Protein AF-A0A5F8HGG6-F1 (afdb_monomer_lite)

Structure (mmCIF, N/CA/C/O backbone):
data_AF-A0A5F8HGG6-F1
#
_entry.id   AF-A0A5F8HGG6-F1
#
loop_
_atom_site.group_PDB
_atom_site.id
_atom_site.type_symbol
_atom_site.label_atom_id
_atom_site.label_alt_id
_atom_site.label_comp_id
_atom_site.label_asym_id
_atom_site.label_entity_id
_atom_site.label_seq_id
_atom_site.pdbx_PDB_ins_code
_atom_site.Cartn_x
_atom_site.Cartn_y
_atom_site.Cartn_z
_atom_site.occupancy
_atom_site.B_iso_or_equiv
_atom_site.auth_seq_id
_atom_site.auth_comp_id
_atom_site.auth_asym_id
_atom_site.auth_atom_id
_atom_site.pdbx_PDB_model_num
ATOM 1 N N . MET A 1 1 ? -48.098 9.639 2.899 1.00 50.19 1 MET A N 1
ATOM 2 C CA . MET A 1 1 ? -48.295 10.032 4.308 1.00 50.19 1 MET A CA 1
ATOM 3 C C . MET A 1 1 ? -47.842 8.865 5.153 1.00 50.19 1 MET A C 1
ATOM 5 O O . MET A 1 1 ? -48.508 7.850 5.080 1.00 50.19 1 MET A O 1
ATOM 9 N N . ASN A 1 2 ? -46.685 8.985 5.803 1.00 47.72 2 ASN A N 1
ATOM 10 C CA . ASN A 1 2 ? -46.224 8.196 6.953 1.00 47.72 2 ASN A CA 1
ATOM 11 C C . ASN A 1 2 ? -44.910 8.849 7.400 1.00 47.72 2 ASN A C 1
ATOM 13 O O . ASN A 1 2 ? -43.852 8.564 6.853 1.00 47.72 2 ASN A O 1
ATOM 17 N N . THR A 1 3 ? -45.012 9.825 8.296 1.00 52.81 3 THR A N 1
ATOM 18 C CA . THR A 1 3 ? -43.875 10.335 9.066 1.00 52.81 3 THR A CA 1
ATOM 19 C C . THR A 1 3 ? -43.981 9.693 10.437 1.00 52.81 3 THR A C 1
ATOM 21 O O . THR A 1 3 ? -44.932 9.979 11.168 1.00 52.81 3 THR A O 1
ATOM 24 N N . ASP A 1 4 ? -43.056 8.788 10.740 1.00 45.62 4 ASP A N 1
ATOM 25 C CA . ASP A 1 4 ? -42.981 8.104 12.026 1.00 45.62 4 ASP A CA 1
ATOM 26 C C . ASP A 1 4 ? -42.889 9.125 13.179 1.00 45.62 4 ASP A C 1
ATOM 28 O O . ASP A 1 4 ? -42.017 9.999 13.163 1.00 45.62 4 ASP A O 1
ATOM 32 N N . PRO A 1 5 ? -43.765 9.049 14.197 1.00 56.06 5 PRO A N 1
ATOM 33 C CA . PRO A 1 5 ? -43.824 10.033 15.282 1.00 56.06 5 PRO A CA 1
ATOM 34 C C . PRO A 1 5 ? -42.711 9.872 16.334 1.00 56.06 5 PRO A C 1
ATOM 36 O O . PRO A 1 5 ? -42.722 10.568 17.351 1.00 56.06 5 PRO A O 1
ATOM 39 N N . GLU A 1 6 ? -41.755 8.962 16.133 1.00 56.34 6 GLU A N 1
ATOM 40 C CA . GLU A 1 6 ? -40.764 8.609 17.158 1.00 56.34 6 GLU A CA 1
ATOM 41 C C . GLU A 1 6 ? -39.532 9.533 17.180 1.00 56.34 6 GLU A C 1
ATOM 43 O O . GLU A 1 6 ? -38.836 9.612 18.188 1.00 56.34 6 GLU A O 1
ATOM 48 N N . VAL A 1 7 ? -39.305 10.319 16.122 1.00 50.66 7 VAL A N 1
ATOM 49 C CA . VAL A 1 7 ? -38.126 11.205 16.013 1.00 50.66 7 VAL A CA 1
ATOM 50 C C . VAL A 1 7 ? -38.331 12.564 16.714 1.00 50.66 7 VAL A C 1
ATOM 52 O O . VAL A 1 7 ? -37.376 13.279 16.997 1.00 50.66 7 VAL A O 1
ATOM 55 N N . ALA A 1 8 ? -39.564 12.922 17.087 1.00 52.16 8 ALA A N 1
ATOM 56 C CA . ALA A 1 8 ? -39.907 14.279 17.534 1.00 52.16 8 ALA A CA 1
ATOM 57 C C . ALA A 1 8 ? -39.776 14.552 19.053 1.00 52.16 8 ALA A C 1
ATOM 59 O O . ALA A 1 8 ? -40.287 15.563 19.534 1.00 52.16 8 ALA A O 1
ATOM 60 N N . LYS A 1 9 ? -39.139 13.676 19.848 1.00 52.66 9 LYS A N 1
ATOM 61 C CA . LYS A 1 9 ? -39.099 13.830 21.324 1.00 52.66 9 LYS A CA 1
ATOM 62 C C . LYS A 1 9 ? -37.763 14.251 21.932 1.00 52.66 9 LYS A C 1
ATOM 64 O O . LYS A 1 9 ? -37.715 14.454 23.140 1.00 52.66 9 LYS A O 1
ATOM 69 N N . GLN A 1 10 ? -36.696 14.423 21.155 1.00 56.50 10 GLN A N 1
ATOM 70 C CA . GLN A 1 10 ? -35.370 14.678 21.742 1.00 56.50 10 GLN A CA 1
ATOM 71 C C . GLN A 1 10 ? -34.910 16.142 21.699 1.00 56.50 10 GLN A C 1
ATOM 73 O O . GLN A 1 10 ? -33.892 16.484 22.298 1.00 56.50 10 GLN A O 1
ATOM 78 N N . GLU A 1 11 ? -35.680 17.019 21.057 1.00 56.75 11 GLU A N 1
ATOM 79 C CA . GLU A 1 11 ? -35.298 18.421 20.836 1.00 56.75 11 GLU A CA 1
ATOM 80 C C . GLU A 1 11 ? -35.839 19.397 21.901 1.00 56.75 11 GLU A C 1
ATOM 82 O O . GLU A 1 11 ? -35.491 20.572 21.881 1.00 56.75 11 GLU A O 1
ATOM 87 N N . ASN A 1 12 ? -36.625 18.917 22.876 1.00 61.00 12 ASN A N 1
ATOM 88 C CA . ASN A 1 12 ? -37.216 19.724 23.962 1.00 61.00 12 ASN A CA 1
ATOM 89 C C . ASN A 1 12 ? -36.716 19.328 25.370 1.00 61.00 12 ASN A C 1
ATOM 91 O O . ASN A 1 12 ? -37.423 19.494 26.362 1.00 61.00 12 ASN A O 1
ATOM 95 N N . GLU A 1 13 ? -35.515 18.761 25.487 1.00 63.62 13 GLU A N 1
ATOM 96 C CA . GLU A 1 13 ? -34.913 18.471 26.797 1.00 63.62 13 GLU A CA 1
ATOM 97 C C . GLU A 1 13 ? -34.185 19.711 27.339 1.00 63.62 13 GLU A C 1
ATOM 99 O O . GLU A 1 13 ? -33.394 20.329 26.624 1.00 63.62 13 GLU A O 1
ATOM 104 N N . ASP A 1 14 ? -34.412 20.046 28.618 1.00 82.25 14 ASP A N 1
ATOM 105 C CA . ASP A 1 14 ? -33.756 21.179 29.281 1.00 82.25 14 ASP A CA 1
ATOM 106 C C . ASP A 1 14 ? -32.230 21.132 29.056 1.00 82.25 14 ASP A C 1
ATOM 108 O O . ASP A 1 14 ? -31.595 20.110 29.363 1.00 82.25 14 ASP A O 1
ATOM 112 N N . PRO A 1 15 ? -31.596 22.226 28.595 1.00 83.44 15 PRO A N 1
ATOM 113 C CA . PRO A 1 15 ? -30.177 22.230 28.230 1.00 83.44 15 PRO A CA 1
ATOM 114 C C . PRO A 1 15 ? -29.265 21.825 29.399 1.00 83.44 15 PRO A C 1
ATOM 116 O O . PRO A 1 15 ? -28.224 21.202 29.193 1.00 83.44 15 PRO A O 1
ATOM 119 N N . VAL A 1 16 ? -29.695 22.098 30.636 1.00 87.00 16 VAL A N 1
ATOM 120 C CA . VAL A 1 16 ? -28.998 21.702 31.870 1.00 87.00 16 VAL A CA 1
ATOM 121 C C . VAL A 1 16 ? -29.083 20.191 32.123 1.00 87.00 16 VAL A C 1
ATOM 123 O O . VAL A 1 16 ? -28.108 19.571 32.533 1.00 87.00 16 VAL A O 1
ATOM 126 N N . LYS A 1 17 ? -30.222 19.546 31.849 1.00 87.06 17 LYS A N 1
ATOM 127 C CA . LYS A 1 17 ? -30.352 18.085 32.005 1.00 87.06 17 LYS A CA 1
ATOM 128 C C . LYS A 1 17 ? -29.551 17.350 30.936 1.00 87.06 17 LYS A C 1
ATOM 130 O O . LYS A 1 17 ? -28.910 16.337 31.224 1.00 87.06 17 LYS A O 1
ATOM 135 N N . ARG A 1 18 ? -29.537 17.890 29.712 1.00 87.56 18 ARG A N 1
ATOM 136 C CA . ARG A 1 18 ? -28.711 17.376 28.616 1.00 87.56 18 ARG A CA 1
ATOM 137 C C . ARG A 1 18 ? -27.224 17.470 28.957 1.00 87.56 18 ARG A C 1
ATOM 139 O O . ARG A 1 18 ? -26.514 16.483 28.780 1.00 87.56 18 ARG A O 1
ATOM 146 N N . SER A 1 19 ? -26.763 18.603 29.491 1.00 88.75 19 SER A N 1
ATOM 147 C CA . SER A 1 19 ? -25.358 18.771 29.875 1.00 88.75 19 SER A CA 1
ATOM 148 C C . SER A 1 19 ? -24.946 17.827 31.008 1.00 88.75 19 SER A C 1
ATOM 150 O O . SER A 1 19 ? -23.903 17.188 30.896 1.00 88.75 19 SER A O 1
ATOM 152 N N . VAL A 1 20 ? -25.780 17.631 32.037 1.00 93.75 20 VAL A N 1
ATOM 153 C CA . VAL A 1 20 ? -25.500 16.671 33.125 1.00 93.75 20 VAL A CA 1
ATOM 154 C C . VAL A 1 20 ? -25.333 15.249 32.587 1.00 93.75 20 VAL A C 1
ATOM 156 O O . VAL A 1 20 ? -24.338 14.599 32.900 1.00 93.75 20 VAL A O 1
ATOM 159 N N . ARG A 1 21 ? -26.231 14.783 31.709 1.00 91.31 21 ARG A N 1
ATOM 160 C CA . ARG A 1 21 ? -26.117 13.445 31.100 1.00 91.31 21 ARG A CA 1
ATOM 161 C C . ARG A 1 21 ? -24.866 13.294 30.238 1.00 91.31 21 ARG A C 1
ATOM 163 O O . ARG A 1 21 ? -24.243 12.234 30.247 1.00 91.31 21 ARG A O 1
ATOM 170 N N . ILE A 1 22 ? -24.492 14.337 29.495 1.00 93.25 22 ILE A N 1
ATOM 171 C CA . ILE A 1 22 ? -23.253 14.345 28.704 1.00 93.25 22 ILE A CA 1
ATOM 172 C C . ILE A 1 22 ? -22.043 14.213 29.634 1.00 93.25 22 ILE A C 1
ATOM 174 O O . ILE A 1 22 ? -21.198 13.351 29.401 1.00 93.25 22 ILE A O 1
ATOM 178 N N . MET A 1 23 ? -21.999 14.989 30.719 1.00 91.88 23 MET A N 1
ATOM 179 C CA . MET A 1 23 ? -20.912 14.933 31.700 1.00 91.88 23 MET A CA 1
ATOM 180 C C . MET A 1 23 ? -20.844 13.575 32.406 1.00 91.88 23 MET A C 1
ATOM 182 O O . MET A 1 23 ? -19.759 13.036 32.599 1.00 91.88 23 MET A O 1
ATOM 186 N N . GLU A 1 24 ? -21.980 12.981 32.770 1.00 96.00 24 GLU A N 1
ATOM 187 C CA . GLU A 1 24 ? -22.025 11.635 33.351 1.00 96.00 24 GLU A CA 1
ATOM 188 C C . GLU A 1 24 ? -21.551 10.566 32.364 1.00 96.00 24 GLU A C 1
ATOM 190 O O . GLU A 1 24 ? -20.809 9.661 32.747 1.00 96.00 24 GLU A O 1
ATOM 195 N N . LYS A 1 25 ? -21.929 10.677 31.085 1.00 95.88 25 LYS A N 1
ATOM 196 C CA . LYS A 1 25 ? -21.466 9.764 30.035 1.00 95.88 25 LYS A CA 1
ATOM 197 C C . LYS A 1 25 ? -19.957 9.887 29.823 1.00 95.88 25 LYS A C 1
ATOM 199 O O . LYS A 1 25 ? -19.280 8.868 29.760 1.00 95.88 25 LYS A O 1
ATOM 204 N N . GLN A 1 26 ? -19.427 11.108 29.784 1.00 95.69 26 GLN A N 1
ATOM 205 C CA . GLN A 1 26 ? -17.985 11.356 29.693 1.00 95.69 26 GLN A CA 1
ATOM 206 C C . GLN A 1 26 ? -17.237 10.803 30.912 1.00 95.69 26 GLN A C 1
ATOM 208 O O . GLN A 1 26 ? -16.234 10.119 30.742 1.00 95.69 26 GLN A O 1
ATOM 213 N N . LYS A 1 27 ? -17.755 11.004 32.132 1.00 97.19 27 LYS A N 1
ATOM 214 C CA . LYS A 1 27 ? -17.172 10.426 33.356 1.00 97.19 27 LYS A CA 1
ATOM 215 C C . LYS A 1 27 ? -17.123 8.897 33.313 1.00 97.19 27 LYS A C 1
ATOM 217 O O . LYS A 1 27 ? -16.108 8.321 33.685 1.00 97.19 27 LYS A O 1
ATOM 222 N N . LYS A 1 28 ? -18.187 8.241 32.834 1.00 97.31 28 LYS A N 1
ATOM 223 C CA . LYS A 1 28 ? -18.225 6.775 32.684 1.00 97.31 28 LYS A CA 1
ATOM 224 C C . LYS A 1 28 ? -17.225 6.267 31.646 1.00 97.31 28 LYS A C 1
ATOM 226 O O . LYS A 1 28 ? -16.583 5.255 31.888 1.00 97.31 28 LYS A O 1
ATOM 231 N N . LEU A 1 29 ? -17.073 6.972 30.523 1.00 96.12 29 LEU A N 1
ATOM 232 C CA . LEU A 1 29 ? -16.091 6.615 29.494 1.00 96.12 29 LEU A CA 1
ATOM 233 C C . LEU A 1 29 ? -14.656 6.720 30.021 1.00 96.12 29 LEU A C 1
ATOM 235 O O . LEU A 1 29 ? -13.869 5.804 29.815 1.00 96.12 29 LEU A O 1
ATOM 239 N N . VAL A 1 30 ? -14.342 7.789 30.759 1.00 97.06 30 VAL A N 1
ATOM 240 C CA . VAL A 1 30 ? -13.017 7.963 31.374 1.00 97.06 30 VAL A CA 1
ATOM 241 C C . VAL A 1 30 ? -12.740 6.880 32.421 1.00 97.06 30 VAL A C 1
ATOM 243 O O . VAL A 1 30 ? -11.639 6.341 32.447 1.00 97.06 30 VAL A O 1
ATOM 246 N N . ALA A 1 31 ? -13.728 6.524 33.249 1.00 96.81 31 ALA A N 1
ATOM 247 C CA . ALA A 1 31 ? -13.577 5.445 34.228 1.00 96.81 31 ALA A CA 1
ATOM 248 C C . ALA A 1 31 ? -13.310 4.087 33.550 1.00 96.81 31 ALA A C 1
ATOM 250 O O . ALA A 1 31 ? -12.371 3.393 33.923 1.00 96.81 31 ALA A O 1
ATOM 251 N N . MET A 1 32 ? -14.062 3.751 32.497 1.00 96.38 32 MET A N 1
ATOM 252 C CA . MET A 1 32 ? -13.870 2.509 31.739 1.00 96.38 32 MET A CA 1
ATOM 253 C C . MET A 1 32 ? -12.499 2.452 31.039 1.00 96.38 32 MET A C 1
ATOM 255 O O . MET A 1 32 ? -11.868 1.399 30.981 1.00 96.38 32 MET A O 1
ATOM 259 N N . GLU A 1 33 ? -12.006 3.578 30.516 1.00 96.44 33 GLU A N 1
ATOM 260 C CA . GLU A 1 33 ? -10.666 3.649 29.922 1.00 96.44 33 GLU A CA 1
ATOM 261 C C . GLU A 1 33 ? -9.561 3.445 30.972 1.00 96.44 33 GLU A C 1
ATOM 263 O O . GLU A 1 33 ? -8.548 2.803 30.691 1.00 96.44 33 GLU A O 1
ATOM 268 N N . GLN A 1 34 ? -9.750 3.970 32.187 1.00 95.25 34 GLN A N 1
ATOM 269 C CA . GLN A 1 34 ? -8.829 3.749 33.304 1.00 95.25 34 GLN A CA 1
ATOM 270 C C . GLN A 1 34 ? -8.806 2.280 33.733 1.00 95.25 34 GLN A C 1
ATOM 272 O O . GLN A 1 34 ? -7.718 1.729 33.887 1.00 95.25 34 GLN A O 1
ATOM 277 N N . GLU A 1 35 ? -9.970 1.633 33.831 1.00 95.81 35 GLU A N 1
ATOM 278 C CA . GLU A 1 35 ? -10.074 0.200 34.137 1.00 95.81 35 GLU A CA 1
ATOM 279 C C . GLU A 1 35 ? -9.350 -0.653 33.081 1.00 95.81 35 GLU A C 1
ATOM 281 O O . GLU A 1 35 ? -8.519 -1.489 33.431 1.00 95.81 35 GLU A O 1
ATOM 286 N N . MET A 1 36 ? -9.555 -0.382 31.785 1.00 95.06 36 MET A N 1
ATOM 287 C CA . MET A 1 36 ? -8.830 -1.084 30.713 1.00 95.06 36 MET A CA 1
ATOM 288 C C . MET A 1 36 ? -7.308 -0.886 30.784 1.00 95.06 36 MET A C 1
ATOM 290 O O . MET A 1 36 ? -6.547 -1.817 30.508 1.00 95.06 36 MET A O 1
ATOM 294 N N . LYS A 1 37 ? -6.840 0.317 31.142 1.00 94.44 37 LYS A N 1
ATOM 295 C CA . LYS A 1 37 ? -5.403 0.585 31.314 1.00 94.44 37 LYS A CA 1
ATOM 296 C C . LYS A 1 37 ? -4.826 -0.171 32.509 1.00 94.44 37 LYS A C 1
ATOM 298 O O . LYS A 1 37 ? -3.718 -0.694 32.401 1.00 94.44 37 LYS A O 1
ATOM 303 N N . GLU A 1 38 ? -5.564 -0.257 33.612 1.00 94.81 38 GLU A N 1
ATOM 304 C CA . GLU A 1 38 ? -5.1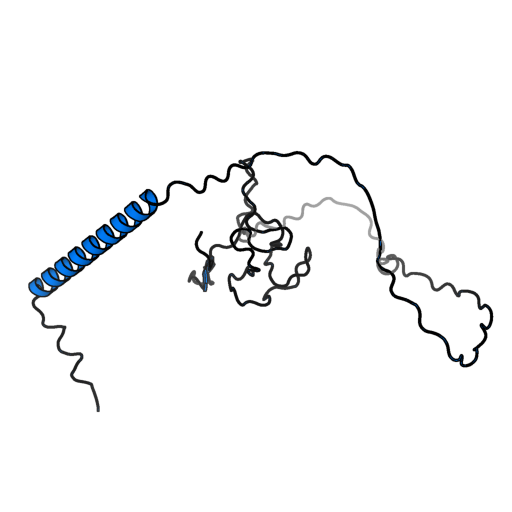57 -1.023 34.793 1.00 94.81 38 GLU A CA 1
ATOM 305 C C . GLU A 1 38 ? -5.098 -2.529 34.488 1.00 94.81 38 GLU A C 1
ATOM 307 O O . GLU A 1 38 ? -4.107 -3.184 34.816 1.00 94.81 38 GLU A O 1
ATOM 312 N N . GLU A 1 39 ? -6.083 -3.073 33.764 1.00 89.81 39 GLU A N 1
ATOM 313 C CA . GLU A 1 39 ? -6.069 -4.473 33.320 1.00 89.81 39 GLU A CA 1
ATOM 314 C C . GLU A 1 39 ? -4.883 -4.784 32.395 1.00 89.81 39 GLU A C 1
ATOM 316 O O . GLU A 1 39 ? -4.210 -5.806 32.571 1.00 89.81 39 GLU A O 1
ATOM 321 N N . HIS A 1 40 ? -4.586 -3.902 31.432 1.00 89.00 40 HIS A N 1
ATOM 322 C CA . HIS A 1 40 ? -3.415 -4.050 30.563 1.00 89.00 40 HIS A CA 1
ATOM 323 C C . HIS A 1 40 ? -2.118 -4.044 31.381 1.00 89.00 40 HIS A C 1
ATOM 325 O O . HIS A 1 40 ? -1.265 -4.914 31.205 1.00 89.00 40 HIS A O 1
ATOM 331 N N . GLN A 1 41 ? -1.993 -3.115 32.331 1.00 88.19 41 GLN A N 1
ATOM 332 C CA . GLN A 1 41 ? -0.818 -3.008 33.191 1.00 88.19 41 GLN A CA 1
ATOM 333 C C . GLN A 1 41 ? -0.639 -4.242 34.092 1.00 88.19 41 GLN A C 1
ATOM 335 O O . GLN A 1 41 ? 0.490 -4.689 34.314 1.00 88.19 41 GLN A O 1
ATOM 340 N N . LEU A 1 42 ? -1.733 -4.836 34.579 1.00 86.00 42 LEU A N 1
ATOM 341 C CA . LEU A 1 42 ? -1.695 -6.080 35.350 1.00 86.00 42 LEU A CA 1
ATOM 342 C C . LEU A 1 42 ? -1.289 -7.281 34.477 1.00 86.00 42 LEU A C 1
ATOM 344 O O . LEU A 1 42 ? -0.556 -8.166 34.928 1.00 86.00 42 LEU A O 1
ATOM 348 N N . ARG A 1 43 ? -1.743 -7.316 33.216 1.00 78.06 43 ARG A N 1
ATOM 349 C CA . ARG A 1 43 ? -1.371 -8.352 32.242 1.00 78.06 43 ARG A CA 1
ATOM 350 C C . ARG A 1 43 ? 0.120 -8.311 31.915 1.00 78.06 43 ARG A C 1
ATOM 352 O O . ARG A 1 43 ? 0.742 -9.373 31.875 1.00 78.06 43 ARG A O 1
ATOM 359 N N . ASP A 1 44 ? 0.684 -7.118 31.748 1.00 76.38 44 ASP A N 1
ATOM 360 C CA . ASP A 1 44 ? 2.117 -6.929 31.501 1.00 76.38 44 ASP A CA 1
ATOM 361 C C . ASP A 1 44 ? 2.963 -7.382 32.701 1.00 76.38 44 ASP A C 1
ATOM 363 O O . ASP A 1 44 ? 3.969 -8.069 32.531 1.00 76.38 44 ASP A O 1
ATOM 367 N N . GLN A 1 45 ? 2.525 -7.092 33.933 1.00 75.12 45 GLN A N 1
ATOM 368 C CA . GLN A 1 45 ? 3.227 -7.531 35.149 1.00 75.12 45 GLN A CA 1
ATOM 369 C C . GLN A 1 45 ? 3.169 -9.047 35.382 1.00 75.12 45 GLN A C 1
ATOM 371 O O . GLN A 1 45 ? 4.073 -9.611 35.997 1.00 75.12 45 GLN A O 1
ATOM 376 N N . LYS A 1 46 ? 2.120 -9.729 34.906 1.00 72.75 46 LYS A N 1
ATOM 377 C CA . LYS A 1 46 ? 1.941 -11.178 35.101 1.00 72.75 46 LYS A CA 1
ATOM 378 C C . LYS A 1 46 ? 2.717 -12.034 34.090 1.00 72.75 46 LYS A C 1
ATOM 380 O O . LYS A 1 46 ? 2.766 -13.251 34.258 1.00 72.75 46 LYS A O 1
ATOM 385 N N . ASN A 1 47 ? 3.336 -11.431 33.073 1.00 61.28 47 ASN A N 1
ATOM 386 C CA . ASN A 1 47 ? 4.164 -12.141 32.099 1.00 61.28 47 ASN A CA 1
ATOM 387 C C . ASN A 1 47 ? 5.580 -11.543 31.989 1.00 61.28 47 ASN A C 1
ATOM 389 O O . ASN A 1 47 ? 5.933 -10.986 30.946 1.00 61.28 47 ASN A O 1
ATOM 393 N N . PRO A 1 48 ? 6.413 -11.655 33.040 1.00 58.47 48 PRO A N 1
ATOM 394 C CA . PRO A 1 48 ? 7.830 -11.391 32.898 1.00 58.47 48 PRO A CA 1
ATOM 395 C C . PRO A 1 48 ? 8.461 -12.565 32.131 1.00 58.47 48 PRO A C 1
ATOM 397 O O . PRO A 1 48 ? 8.611 -13.662 32.655 1.00 58.47 48 PRO A O 1
ATOM 400 N N . GLU A 1 49 ? 8.831 -12.294 30.880 1.00 55.16 49 GLU A N 1
ATOM 401 C CA . GLU A 1 49 ? 9.881 -12.988 30.126 1.00 55.16 49 GLU A CA 1
ATOM 402 C C . GLU A 1 49 ? 9.588 -14.407 29.587 1.00 55.16 49 GLU A C 1
ATOM 404 O O . GLU A 1 49 ? 9.680 -15.422 30.271 1.00 55.16 49 GLU A O 1
ATOM 409 N N . HIS A 1 50 ? 9.455 -14.498 28.258 1.00 48.72 50 HIS A N 1
ATOM 410 C CA . HIS A 1 50 ? 10.155 -15.550 27.515 1.00 48.72 50 HIS A CA 1
ATOM 411 C C . HIS A 1 50 ? 11.452 -14.945 26.963 1.00 48.72 50 HIS A C 1
ATOM 413 O O . HIS A 1 50 ? 11.564 -14.611 25.780 1.00 48.72 50 HIS A O 1
ATOM 419 N N . GLU A 1 51 ? 12.423 -14.743 27.855 1.00 50.47 51 GLU A N 1
ATOM 420 C CA . GLU A 1 51 ? 13.808 -14.463 27.490 1.00 50.47 51 GLU A CA 1
ATOM 421 C C . GLU A 1 51 ? 14.367 -15.728 26.812 1.00 50.47 51 GLU A C 1
ATOM 423 O O . GLU A 1 51 ? 14.767 -16.699 27.457 1.00 50.47 51 GLU A O 1
ATOM 428 N N . VAL A 1 52 ? 14.331 -15.768 25.477 1.00 51.53 52 VAL A N 1
ATOM 429 C CA . VAL A 1 52 ? 14.964 -16.842 24.704 1.00 51.53 52 VAL A CA 1
ATOM 430 C C . VAL A 1 52 ? 16.475 -16.698 24.856 1.00 51.53 52 VAL A C 1
ATOM 432 O O . VAL A 1 52 ? 17.119 -15.954 24.115 1.00 51.53 52 VAL A O 1
ATOM 435 N N . LYS A 1 53 ? 17.055 -17.438 25.802 1.00 46.44 53 LYS A N 1
ATOM 436 C CA . LYS A 1 53 ? 18.496 -17.695 25.858 1.00 46.44 53 LYS A CA 1
ATOM 437 C C . LYS A 1 53 ? 18.914 -18.433 24.589 1.00 46.44 53 LYS A C 1
ATOM 439 O O . LYS A 1 53 ? 18.724 -19.640 24.461 1.00 46.44 53 LYS A O 1
ATOM 444 N N . VAL A 1 54 ? 19.478 -17.705 23.630 1.00 49.00 54 VAL A N 1
ATOM 445 C CA . VAL A 1 54 ? 20.163 -18.300 22.479 1.00 49.00 54 VAL A CA 1
ATOM 446 C C . VAL A 1 54 ? 21.585 -18.635 22.921 1.00 49.00 54 VAL A C 1
ATOM 448 O O . VAL A 1 54 ? 22.503 -17.833 22.767 1.00 49.00 54 VAL A O 1
ATOM 451 N N . GLU A 1 55 ? 21.771 -19.816 23.506 1.00 44.50 55 GLU A N 1
ATOM 452 C CA . GLU A 1 55 ? 23.110 -20.368 23.699 1.00 44.50 55 GLU A CA 1
ATOM 453 C C . GLU A 1 55 ? 23.648 -20.877 22.355 1.00 44.50 55 GLU A C 1
ATOM 455 O O . GLU A 1 55 ? 23.045 -21.712 21.676 1.00 44.50 55 GLU A O 1
ATOM 460 N N . GLY A 1 56 ? 24.786 -20.319 21.944 1.00 46.34 56 GLY A N 1
ATOM 461 C CA . GLY A 1 56 ? 25.499 -20.702 20.735 1.00 46.34 56 GLY A CA 1
ATOM 462 C C . GLY A 1 56 ? 26.112 -22.098 20.850 1.00 46.34 56 GLY A C 1
ATOM 463 O O . GLY A 1 56 ? 26.854 -22.390 21.782 1.00 46.34 56 GLY A O 1
ATOM 464 N N . GLY A 1 57 ? 25.857 -22.940 19.847 1.00 35.50 57 GLY A N 1
ATOM 465 C CA . GLY A 1 57 ? 26.492 -24.246 19.680 1.00 35.50 57 GLY A CA 1
ATOM 466 C C . GLY A 1 57 ? 26.939 -24.452 18.233 1.00 35.50 57 GLY A C 1
ATOM 467 O O . GLY A 1 57 ? 26.123 -24.483 17.316 1.00 35.50 57 GLY A O 1
ATOM 468 N N . ALA A 1 58 ? 28.251 -24.566 18.027 1.00 40.44 58 ALA A N 1
ATOM 469 C CA . ALA A 1 58 ? 28.901 -24.781 16.734 1.00 40.44 58 ALA A CA 1
ATOM 470 C C . ALA A 1 58 ? 28.559 -26.151 16.099 1.00 40.44 58 ALA A C 1
ATOM 472 O O . ALA A 1 58 ? 28.407 -27.137 16.824 1.00 40.44 58 ALA A O 1
ATOM 473 N N . PRO A 1 59 ? 28.533 -26.289 14.755 1.00 46.41 59 PRO A N 1
ATOM 474 C CA . PRO A 1 59 ? 28.324 -27.584 14.122 1.00 46.41 59 PRO A CA 1
ATOM 475 C C . PRO A 1 59 ? 29.652 -28.344 13.995 1.00 46.41 59 PRO A C 1
ATOM 477 O O . PRO A 1 59 ? 30.506 -28.018 13.167 1.00 46.41 59 PRO A O 1
ATOM 480 N N . THR A 1 60 ? 29.823 -29.406 14.785 1.00 45.88 60 THR A N 1
ATOM 481 C CA . THR A 1 60 ? 30.896 -30.382 14.561 1.00 45.88 60 THR A CA 1
ATOM 482 C C . THR A 1 60 ? 30.433 -31.472 13.595 1.00 45.88 60 THR A C 1
ATOM 484 O O . THR A 1 60 ? 29.386 -32.098 13.741 1.00 45.88 60 THR A O 1
ATOM 487 N N . ARG A 1 61 ? 31.243 -31.691 12.557 1.00 48.53 61 ARG A N 1
ATOM 488 C CA . ARG A 1 61 ? 31.151 -32.831 11.641 1.00 48.53 61 ARG A CA 1
ATOM 489 C C . ARG A 1 61 ? 31.568 -34.114 12.365 1.00 48.53 61 ARG A C 1
ATOM 491 O O . ARG A 1 61 ? 32.622 -34.113 12.994 1.00 48.53 61 ARG A O 1
ATOM 498 N N . ARG A 1 62 ? 30.855 -35.223 12.128 1.00 44.69 62 ARG A N 1
ATOM 499 C CA . ARG A 1 62 ? 31.404 -36.570 11.832 1.00 44.69 62 ARG A CA 1
ATOM 500 C C . ARG A 1 62 ? 30.257 -37.538 11.533 1.00 44.69 62 ARG A C 1
ATOM 502 O O . ARG A 1 62 ? 29.375 -37.744 12.355 1.00 44.69 62 ARG A O 1
ATOM 509 N N . GLY A 1 63 ? 30.277 -38.114 10.334 1.00 39.97 63 GLY A N 1
ATOM 510 C CA . GLY A 1 63 ? 29.316 -39.127 9.908 1.00 39.97 63 GLY A CA 1
ATOM 511 C C . GLY A 1 63 ? 29.648 -40.530 10.412 1.00 39.97 63 GLY A C 1
ATOM 512 O O . GLY A 1 63 ? 30.776 -40.792 10.818 1.00 39.97 63 GLY A O 1
ATOM 513 N N . ARG A 1 64 ? 28.665 -41.428 10.292 1.00 46.88 64 ARG A N 1
ATOM 514 C CA . ARG A 1 64 ? 28.784 -42.887 10.114 1.00 46.88 64 ARG A CA 1
ATOM 515 C C . ARG A 1 64 ? 27.536 -43.351 9.357 1.00 46.88 64 ARG A C 1
ATOM 517 O O . ARG A 1 64 ? 26.436 -42.887 9.636 1.00 46.88 64 ARG A O 1
ATOM 524 N N . GLY A 1 65 ? 27.734 -44.177 8.335 1.00 33.97 65 GLY A N 1
ATOM 525 C CA . GLY A 1 65 ? 26.700 -44.555 7.376 1.00 33.97 65 GLY A CA 1
ATOM 526 C C . GLY A 1 65 ? 25.960 -45.863 7.670 1.00 33.97 65 GLY A C 1
ATOM 527 O O . GLY A 1 65 ? 26.461 -46.704 8.404 1.00 33.97 65 GLY A O 1
ATOM 528 N N . ARG A 1 66 ? 24.846 -46.005 6.923 1.00 44.47 66 ARG A N 1
ATOM 529 C CA . ARG A 1 66 ? 24.179 -47.216 6.374 1.00 44.47 66 ARG A CA 1
ATOM 530 C C . ARG A 1 66 ? 23.554 -48.240 7.358 1.00 44.47 66 ARG A C 1
ATOM 532 O O . ARG A 1 66 ? 23.993 -48.312 8.495 1.00 44.47 66 ARG A O 1
ATOM 539 N N . PRO A 1 67 ? 22.557 -49.063 6.925 1.00 50.91 67 PRO A N 1
ATOM 540 C CA . PRO A 1 67 ? 22.246 -49.444 5.539 1.00 50.91 67 PRO A CA 1
ATOM 541 C C . PRO A 1 67 ? 20.794 -49.267 5.051 1.00 50.91 67 PRO A C 1
ATOM 543 O O . PRO A 1 67 ? 19.833 -49.153 5.802 1.00 50.91 67 PRO A O 1
ATOM 546 N N . ALA A 1 68 ? 20.690 -49.290 3.720 1.00 43.12 68 ALA A N 1
ATOM 547 C CA . A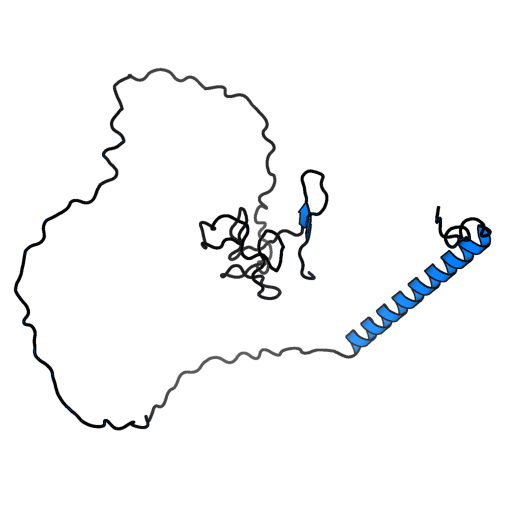LA A 1 68 ? 19.472 -49.338 2.927 1.00 43.12 68 ALA A CA 1
ATOM 548 C C . ALA A 1 68 ? 18.716 -50.665 3.113 1.00 43.12 68 ALA A C 1
ATOM 550 O O . ALA A 1 68 ? 19.333 -51.731 3.114 1.00 43.12 68 ALA A O 1
ATOM 551 N N . LYS A 1 69 ? 17.381 -50.602 3.179 1.00 51.88 69 LYS A N 1
ATOM 552 C CA . LYS A 1 69 ? 16.517 -51.767 2.962 1.00 51.88 69 LYS A CA 1
ATOM 553 C C . LYS A 1 69 ? 16.168 -51.864 1.480 1.00 51.88 69 LYS A C 1
ATOM 555 O O . LYS A 1 69 ? 15.693 -50.911 0.870 1.00 51.88 69 LYS A O 1
ATOM 560 N N . ALA A 1 70 ? 16.484 -53.028 0.929 1.00 42.81 70 ALA A N 1
ATOM 561 C CA . ALA A 1 70 ? 16.270 -53.425 -0.446 1.00 42.81 70 ALA A CA 1
ATOM 562 C C . ALA A 1 70 ? 14.776 -53.603 -0.750 1.00 42.81 70 ALA A C 1
ATOM 564 O O . ALA A 1 70 ? 14.071 -54.283 -0.007 1.00 42.81 70 ALA A O 1
ATOM 565 N N . ILE A 1 71 ? 14.326 -53.051 -1.876 1.00 50.50 71 ILE A N 1
ATOM 566 C CA . ILE A 1 71 ? 13.105 -53.485 -2.555 1.00 50.50 71 ILE A CA 1
ATOM 567 C C . ILE A 1 71 ? 13.552 -54.315 -3.759 1.00 50.50 71 ILE A C 1
ATOM 569 O O . ILE A 1 71 ? 14.385 -53.897 -4.562 1.00 50.50 71 ILE A O 1
ATOM 573 N N . THR A 1 72 ? 13.053 -55.542 -3.810 1.00 54.28 72 THR A N 1
ATOM 574 C CA . THR A 1 72 ? 13.414 -56.595 -4.761 1.00 54.28 72 THR A CA 1
ATOM 575 C C . THR A 1 72 ? 12.866 -56.339 -6.173 1.00 54.28 72 THR A C 1
ATOM 577 O O . THR A 1 72 ? 11.731 -55.879 -6.298 1.00 54.28 72 THR A O 1
ATOM 580 N N . PRO A 1 73 ? 13.595 -56.720 -7.240 1.00 48.69 73 PRO A N 1
ATOM 581 C CA . PRO A 1 73 ? 13.130 -56.621 -8.623 1.00 48.69 73 PRO A CA 1
ATOM 582 C C . PRO A 1 73 ? 12.349 -57.875 -9.066 1.00 48.69 73 PRO A C 1
ATOM 584 O O . PRO A 1 73 ? 12.886 -58.985 -9.115 1.00 48.69 73 PRO A O 1
ATOM 587 N N . GLY A 1 74 ? 11.075 -57.687 -9.424 1.00 42.62 74 GLY A N 1
ATOM 588 C CA . GLY A 1 74 ? 10.211 -58.681 -10.074 1.00 42.62 74 GLY A CA 1
ATOM 589 C C . GLY A 1 74 ? 10.306 -58.631 -11.605 1.00 42.62 74 GLY A C 1
ATOM 590 O O . GLY A 1 74 ? 10.552 -57.588 -12.198 1.00 42.62 74 GLY A O 1
ATOM 591 N N . LYS A 1 75 ? 10.173 -59.793 -12.244 1.00 43.97 75 LYS A N 1
ATOM 592 C CA . LYS A 1 75 ? 10.707 -60.154 -13.565 1.00 43.97 75 LYS A CA 1
ATOM 593 C C . LYS A 1 75 ? 9.738 -59.905 -14.745 1.00 43.97 75 LYS A C 1
ATOM 595 O O . LYS A 1 75 ? 8.596 -60.323 -14.693 1.00 43.97 75 LYS A O 1
ATOM 600 N N . ARG A 1 76 ? 10.309 -59.379 -15.840 1.00 41.84 76 ARG A N 1
ATOM 601 C CA . ARG A 1 76 ? 10.270 -59.808 -17.269 1.00 41.84 76 ARG A CA 1
ATOM 602 C C . ARG A 1 76 ? 8.948 -60.173 -17.985 1.00 41.84 76 ARG A C 1
ATOM 604 O O . ARG A 1 76 ? 8.370 -61.222 -17.737 1.00 41.84 76 ARG A O 1
ATOM 611 N N . GLY A 1 77 ? 8.729 -59.456 -19.099 1.00 36.28 77 GLY A N 1
ATOM 612 C CA . GLY A 1 77 ? 8.158 -59.911 -20.388 1.00 36.28 77 GLY A CA 1
ATOM 613 C C . GLY A 1 77 ? 7.545 -58.722 -21.151 1.00 36.28 77 GLY A C 1
ATOM 614 O O . GLY A 1 77 ? 6.860 -57.936 -20.522 1.00 36.28 77 GLY A O 1
ATOM 615 N N . ARG A 1 78 ? 7.715 -58.436 -22.451 1.00 45.41 78 ARG A N 1
ATOM 616 C CA . ARG A 1 78 ? 8.479 -58.940 -23.615 1.00 45.41 78 ARG A CA 1
ATOM 617 C C . ARG A 1 78 ? 8.509 -57.760 -24.639 1.00 45.41 78 ARG A C 1
ATOM 619 O O . ARG A 1 78 ? 7.572 -56.966 -24.625 1.00 45.41 78 ARG A O 1
ATOM 626 N N . PRO A 1 79 ? 9.539 -57.593 -25.496 1.00 53.56 79 PRO A N 1
ATOM 627 C CA . PRO A 1 79 ? 9.750 -56.360 -26.274 1.00 53.56 79 PRO A CA 1
ATOM 628 C C . PRO A 1 79 ? 8.998 -56.320 -27.617 1.00 53.56 79 PRO A C 1
ATOM 630 O O . PRO A 1 79 ? 8.896 -57.338 -28.304 1.00 53.56 79 PRO A O 1
ATOM 633 N N . ALA A 1 80 ? 8.568 -55.126 -28.040 1.00 45.00 80 ALA A N 1
ATOM 634 C CA . ALA A 1 80 ? 8.098 -54.855 -29.398 1.00 45.00 80 ALA A CA 1
ATOM 635 C C . ALA A 1 80 ? 9.102 -53.964 -30.153 1.00 45.00 80 ALA A C 1
ATOM 637 O O . ALA A 1 80 ? 9.297 -52.799 -29.834 1.00 45.00 80 ALA A O 1
ATOM 638 N N . LYS A 1 81 ? 9.758 -54.619 -31.115 1.00 52.41 81 LYS A N 1
ATOM 639 C CA . LYS A 1 81 ? 10.353 -54.179 -32.389 1.00 52.41 81 LYS A CA 1
ATOM 640 C C . LYS A 1 81 ? 10.908 -52.751 -32.529 1.00 52.41 81 LYS A C 1
ATOM 642 O O . LYS A 1 81 ? 10.209 -51.748 -32.493 1.00 52.41 81 LYS A O 1
ATOM 647 N N . ALA A 1 82 ? 12.198 -52.757 -32.853 1.00 40.38 82 ALA A N 1
ATOM 648 C CA . ALA A 1 82 ? 13.033 -51.661 -33.303 1.00 40.38 82 ALA A CA 1
ATOM 649 C C . ALA A 1 82 ? 12.491 -50.927 -34.541 1.00 40.38 82 ALA A C 1
ATOM 651 O O . ALA A 1 82 ? 12.097 -51.555 -35.523 1.00 40.38 82 ALA A O 1
ATOM 652 N N . ILE A 1 83 ? 12.615 -49.599 -34.521 1.00 47.22 83 ILE A N 1
ATOM 653 C CA . ILE A 1 83 ? 12.748 -48.773 -35.721 1.00 47.22 83 ILE A CA 1
ATOM 654 C C . ILE A 1 83 ? 14.189 -48.255 -35.722 1.00 47.22 83 ILE A C 1
ATOM 656 O O . ILE A 1 83 ? 14.682 -47.707 -34.738 1.00 47.22 83 ILE A O 1
ATOM 660 N N . THR A 1 84 ? 14.891 -48.538 -36.810 1.00 55.50 84 THR A N 1
ATOM 661 C CA . THR A 1 84 ? 16.319 -48.288 -37.021 1.00 55.50 84 THR A CA 1
ATOM 662 C C . THR A 1 84 ? 16.658 -46.798 -37.169 1.00 55.50 84 THR A C 1
ATOM 664 O O . THR A 1 84 ? 15.876 -46.063 -37.772 1.00 55.50 84 THR A O 1
ATOM 667 N N . PRO A 1 85 ? 17.859 -46.356 -36.743 1.00 47.12 85 PRO A N 1
ATOM 668 C CA . PRO A 1 85 ? 18.333 -44.989 -36.935 1.00 47.12 85 PRO A CA 1
ATOM 669 C C . PRO A 1 85 ? 18.911 -44.787 -38.348 1.00 47.12 85 PRO A C 1
ATOM 671 O O . PRO A 1 85 ? 19.953 -45.338 -38.713 1.00 47.12 85 PRO A O 1
ATOM 674 N N . GLY A 1 86 ? 18.233 -43.964 -39.149 1.00 42.53 86 GLY A N 1
ATOM 675 C CA . GLY A 1 86 ? 18.653 -43.552 -40.489 1.00 42.53 86 GLY A CA 1
ATOM 676 C C . GLY A 1 86 ? 19.449 -42.242 -40.488 1.00 42.53 86 GLY A C 1
ATOM 677 O O . GLY A 1 86 ? 18.885 -41.161 -40.447 1.00 42.53 86 GLY A O 1
ATOM 678 N N . LYS A 1 87 ? 20.776 -42.381 -40.522 1.00 43.81 87 LYS A N 1
ATOM 679 C CA . LYS A 1 87 ? 21.812 -41.538 -41.159 1.00 43.81 87 LYS A CA 1
ATOM 680 C C . LYS A 1 87 ? 21.495 -40.059 -41.512 1.00 43.81 87 LYS A C 1
ATOM 682 O O . LYS A 1 87 ? 20.830 -39.766 -42.492 1.00 43.81 87 LYS A O 1
ATOM 687 N N . ARG A 1 88 ? 22.227 -39.172 -40.819 1.00 44.56 88 ARG A N 1
ATOM 688 C CA . ARG A 1 88 ? 23.063 -38.049 -41.317 1.00 44.56 88 ARG A CA 1
ATOM 689 C C . ARG A 1 88 ? 22.539 -37.225 -42.512 1.00 44.56 88 ARG A C 1
ATOM 691 O O . ARG A 1 88 ? 22.773 -37.587 -43.660 1.00 44.56 88 ARG A O 1
ATOM 698 N N . GLY A 1 89 ? 22.049 -36.019 -42.214 1.00 39.25 89 GLY A N 1
ATOM 699 C CA . GLY A 1 89 ? 21.998 -34.869 -43.125 1.00 39.25 89 GLY A CA 1
ATOM 700 C C . GLY A 1 89 ? 22.637 -33.638 -42.465 1.00 39.25 89 GLY A C 1
ATOM 701 O O . GLY A 1 89 ? 22.405 -33.377 -41.290 1.00 39.25 89 GLY A O 1
ATOM 702 N N . ARG A 1 90 ? 23.512 -32.945 -43.199 1.00 44.91 90 ARG A N 1
ATOM 703 C CA . ARG A 1 90 ? 24.336 -31.791 -42.782 1.00 44.91 90 ARG A CA 1
ATOM 704 C C . ARG A 1 90 ? 23.496 -30.544 -42.427 1.00 44.91 90 ARG A C 1
ATOM 706 O O . ARG A 1 90 ? 22.432 -30.362 -43.009 1.00 44.91 90 ARG A O 1
ATOM 713 N N . PRO A 1 91 ? 24.009 -29.640 -41.567 1.00 49.16 91 PRO A N 1
ATOM 714 C CA . PRO A 1 91 ? 23.312 -28.419 -41.173 1.00 49.16 91 PRO A CA 1
ATOM 715 C C . PRO A 1 91 ? 23.348 -27.355 -42.280 1.00 49.16 91 PRO A C 1
ATOM 717 O O . PRO A 1 91 ? 24.419 -27.000 -42.779 1.00 49.16 91 PRO A O 1
ATOM 720 N N . ALA A 1 92 ? 22.182 -26.806 -42.623 1.00 46.03 92 ALA A N 1
ATOM 721 C CA . ALA A 1 92 ? 22.087 -25.554 -43.362 1.00 46.03 92 ALA A CA 1
ATOM 722 C C . ALA A 1 92 ? 22.203 -24.391 -42.369 1.00 46.03 92 ALA A C 1
ATOM 724 O O . ALA A 1 92 ? 21.428 -24.272 -41.421 1.00 46.03 92 ALA A O 1
ATOM 725 N N . LYS A 1 93 ? 23.218 -23.553 -42.578 1.00 53.50 93 LYS A N 1
ATOM 726 C CA . LYS A 1 93 ? 23.425 -22.298 -41.861 1.00 53.50 93 LYS A CA 1
ATOM 727 C C . LYS A 1 93 ? 22.263 -21.352 -42.187 1.00 53.50 93 LYS A C 1
ATOM 729 O O . LYS A 1 93 ? 22.194 -20.863 -43.309 1.00 53.50 93 LYS A O 1
ATOM 734 N N . ALA A 1 94 ? 21.398 -21.066 -41.220 1.00 47.66 94 ALA A N 1
ATOM 735 C CA . ALA A 1 94 ? 20.544 -19.884 -41.252 1.00 47.66 94 ALA A CA 1
ATOM 736 C C . ALA A 1 94 ? 21.128 -18.865 -40.268 1.00 47.66 94 ALA A C 1
ATOM 738 O O . ALA A 1 94 ? 21.305 -19.130 -39.081 1.00 47.66 94 ALA A O 1
ATOM 739 N N . ARG A 1 95 ? 21.553 -17.746 -40.844 1.00 51.97 95 ARG A N 1
ATOM 740 C CA . ARG A 1 95 ? 22.303 -16.642 -40.248 1.00 51.97 95 ARG A CA 1
ATOM 741 C C . ARG A 1 95 ? 21.422 -15.908 -39.230 1.00 51.97 95 ARG A C 1
ATOM 743 O O . ARG A 1 95 ? 20.282 -15.579 -39.535 1.00 51.97 95 ARG A O 1
ATOM 750 N N . ALA A 1 96 ? 21.960 -15.671 -38.035 1.00 49.38 96 ALA A N 1
ATOM 751 C CA . ALA A 1 96 ? 21.336 -14.825 -37.022 1.00 49.38 96 ALA A CA 1
ATOM 752 C C . ALA A 1 96 ? 21.143 -13.392 -37.565 1.00 49.38 96 ALA A C 1
ATOM 754 O O . ALA A 1 96 ? 22.055 -12.890 -38.231 1.00 49.38 96 ALA A O 1
ATOM 755 N N . PRO A 1 97 ? 20.012 -12.720 -37.290 1.00 49.25 97 PRO A N 1
ATOM 756 C CA . PRO A 1 97 ? 19.868 -11.304 -37.595 1.00 49.25 97 PRO A CA 1
ATOM 757 C C . PRO A 1 97 ? 20.699 -10.489 -36.596 1.00 49.25 97 PRO A C 1
ATOM 759 O O . PRO A 1 97 ? 20.451 -10.494 -35.392 1.00 49.25 97 PRO A O 1
ATOM 762 N N . THR A 1 98 ? 21.726 -9.812 -37.100 1.00 52.50 98 THR A N 1
ATOM 763 C CA . THR A 1 98 ? 22.523 -8.833 -36.355 1.00 52.50 98 THR A CA 1
ATOM 764 C C . THR A 1 98 ? 21.809 -7.478 -36.344 1.00 52.50 98 THR A C 1
ATOM 766 O O . THR A 1 98 ? 21.308 -7.042 -37.379 1.00 52.50 98 THR A O 1
ATOM 769 N N . MET A 1 99 ? 21.790 -6.811 -35.181 1.00 53.50 99 MET A N 1
ATOM 770 C CA . MET A 1 99 ? 21.322 -5.432 -34.931 1.00 53.50 99 MET A CA 1
ATOM 771 C C . MET A 1 99 ? 22.119 -4.379 -35.729 1.00 53.50 99 MET A C 1
ATOM 773 O O . MET A 1 99 ? 22.872 -3.589 -35.160 1.00 53.50 99 MET A O 1
ATOM 777 N N . THR A 1 100 ? 22.061 -4.400 -37.061 1.00 54.03 100 THR A N 1
ATOM 778 C CA . THR A 1 100 ? 22.870 -3.471 -37.878 1.00 54.03 100 THR A CA 1
ATOM 779 C C . THR A 1 100 ? 22.247 -3.083 -39.225 1.00 54.03 100 THR A C 1
ATOM 781 O O . THR A 1 100 ? 22.853 -2.317 -39.959 1.00 54.03 100 THR A O 1
ATOM 784 N N . GLU A 1 101 ? 21.021 -3.509 -39.551 1.00 52.88 101 GLU A N 1
ATOM 785 C CA . GLU A 1 101 ? 20.384 -3.191 -40.851 1.00 52.88 101 GLU A CA 1
ATOM 786 C C . GLU A 1 101 ? 19.040 -2.442 -40.746 1.00 52.88 101 GLU A C 1
ATOM 788 O O . GLU A 1 101 ? 18.187 -2.568 -41.616 1.00 52.88 101 GLU A O 1
ATOM 793 N N . VAL A 1 102 ? 18.849 -1.611 -39.710 1.00 51.16 102 VAL A N 1
ATOM 794 C CA . VAL A 1 102 ? 17.727 -0.635 -39.667 1.00 51.16 102 VAL A CA 1
ATOM 795 C C . VAL A 1 102 ? 18.183 0.797 -39.329 1.00 51.16 102 VAL A C 1
ATOM 797 O O . VAL A 1 102 ? 17.364 1.680 -39.128 1.00 51.16 102 VAL A O 1
ATOM 800 N N . TYR A 1 103 ? 19.490 1.082 -39.312 1.00 48.06 103 TYR A N 1
ATOM 801 C CA . TYR A 1 103 ? 20.005 2.442 -39.075 1.00 48.06 103 TYR A CA 1
ATOM 802 C C . TYR A 1 103 ? 21.043 2.851 -40.127 1.00 48.06 103 TYR A C 1
ATOM 804 O O . TYR A 1 103 ? 22.172 3.220 -39.825 1.00 48.06 103 TYR A O 1
ATOM 812 N N . PHE A 1 104 ? 20.642 2.798 -41.397 1.00 43.81 104 PHE A N 1
ATOM 813 C CA . PHE A 1 104 ? 21.331 3.497 -42.483 1.00 43.81 104 PHE A CA 1
ATOM 814 C C . PHE A 1 104 ? 20.358 4.450 -43.175 1.00 43.81 104 PHE A C 1
ATOM 816 O O . PHE A 1 104 ? 19.751 4.133 -44.190 1.00 43.81 104 PHE A O 1
ATOM 823 N N . GLN A 1 105 ? 20.235 5.641 -42.595 1.00 42.50 105 GLN A N 1
ATOM 824 C CA . GLN A 1 105 ? 19.860 6.874 -43.286 1.00 42.50 105 GLN A CA 1
ATOM 825 C C . GLN A 1 105 ? 20.554 8.033 -42.563 1.00 42.50 105 GLN A C 1
ATOM 827 O O . GLN A 1 105 ? 19.959 8.803 -41.818 1.00 42.50 105 GLN A O 1
ATOM 832 N N . ARG A 1 106 ? 21.875 8.111 -42.747 1.00 43.75 106 ARG A N 1
ATOM 833 C CA . ARG A 1 106 ? 22.659 9.311 -42.451 1.00 43.75 106 ARG A CA 1
ATOM 834 C C . ARG A 1 106 ? 23.247 9.792 -43.770 1.00 43.75 106 ARG A C 1
ATOM 836 O O . ARG A 1 106 ? 24.342 9.394 -44.143 1.00 43.75 106 ARG A O 1
ATOM 843 N N . ALA A 1 107 ? 22.465 10.589 -44.491 1.00 43.38 107 ALA A N 1
ATOM 844 C CA . ALA A 1 107 ? 22.950 11.379 -45.608 1.00 43.38 107 ALA A CA 1
ATOM 845 C C . ALA A 1 107 ? 23.397 12.749 -45.068 1.00 43.38 107 ALA A C 1
ATOM 847 O O . ALA A 1 107 ? 22.582 13.530 -44.586 1.00 43.38 107 ALA A O 1
ATOM 848 N N . GLU A 1 108 ? 24.711 12.971 -45.081 1.00 45.50 108 GLU A N 1
ATOM 849 C CA . GLU A 1 108 ? 25.353 14.188 -45.597 1.00 45.50 108 GLU A CA 1
ATOM 850 C C . GLU A 1 108 ? 24.682 15.546 -45.261 1.00 45.50 108 GLU A C 1
ATOM 852 O O . GLU A 1 108 ? 24.011 16.144 -46.101 1.00 45.50 108 GLU A O 1
ATOM 857 N N . ARG A 1 109 ? 24.946 16.110 -44.072 1.00 42.25 109 ARG A N 1
ATOM 858 C CA . ARG A 1 109 ? 25.066 17.573 -43.892 1.00 42.25 109 ARG A CA 1
ATOM 859 C C . ARG A 1 109 ? 26.218 17.877 -42.933 1.00 42.25 109 ARG A C 1
ATOM 861 O O . ARG A 1 109 ? 26.246 17.389 -41.805 1.00 42.25 109 ARG A O 1
ATOM 868 N N . SER A 1 110 ? 27.182 18.629 -43.453 1.00 44.38 110 SER A N 1
ATOM 869 C CA . SER A 1 110 ? 28.445 19.028 -42.829 1.00 44.38 110 SER A CA 1
ATOM 870 C C . SER A 1 110 ? 28.277 19.922 -41.585 1.00 44.38 110 SER A C 1
ATOM 872 O O . SER A 1 110 ? 27.202 20.489 -41.387 1.00 44.38 110 SER A O 1
ATOM 874 N N . PRO A 1 111 ? 29.332 20.055 -40.752 1.00 55.78 111 PRO A N 1
ATOM 875 C CA . PRO A 1 111 ? 29.267 20.628 -39.413 1.00 55.78 111 PRO A CA 1
ATOM 876 C C . PRO A 1 111 ? 29.703 22.099 -39.372 1.00 55.78 111 PRO A C 1
ATOM 878 O O . PRO A 1 111 ? 30.817 22.429 -39.774 1.00 55.78 111 PRO A O 1
ATOM 881 N N . SER A 1 112 ? 28.867 22.959 -38.798 1.00 48.31 112 SER A N 1
ATOM 882 C CA . SER A 1 112 ? 29.282 24.238 -38.216 1.00 48.31 112 SER A CA 1
ATOM 883 C C . SER A 1 112 ? 28.186 24.782 -37.301 1.00 48.31 112 SER A C 1
ATOM 885 O O . SER A 1 112 ? 27.003 24.621 -37.584 1.00 48.31 112 SER A O 1
ATOM 887 N N . ASP A 1 113 ? 28.636 25.461 -36.253 1.00 41.16 113 ASP A N 1
ATOM 888 C CA . ASP A 1 113 ? 27.892 26.315 -35.327 1.00 41.16 113 ASP A CA 1
ATOM 889 C C . ASP A 1 113 ? 27.142 25.677 -34.149 1.00 41.16 113 ASP A C 1
ATOM 891 O O . ASP A 1 113 ? 25.982 25.276 -34.188 1.00 41.16 113 ASP A O 1
ATOM 895 N N . THR A 1 114 ? 27.877 25.676 -33.038 1.00 52.78 114 THR A N 1
ATOM 896 C CA . THR A 1 114 ? 27.436 26.130 -31.719 1.00 52.78 114 THR A CA 1
ATOM 897 C C . THR A 1 114 ? 26.244 27.092 -31.741 1.00 52.78 114 THR A C 1
ATOM 899 O O . THR A 1 114 ? 26.366 28.243 -32.143 1.00 52.78 114 THR A O 1
ATOM 902 N N . GLY A 1 115 ? 25.128 26.645 -31.174 1.00 37.22 115 GLY A N 1
ATOM 903 C CA . GLY A 1 115 ? 24.049 27.498 -30.688 1.00 37.22 115 GLY A CA 1
ATOM 904 C C . GLY A 1 115 ? 23.407 26.832 -29.467 1.00 37.22 115 GLY A C 1
ATOM 905 O O . GLY A 1 115 ? 23.081 25.644 -29.550 1.00 37.22 115 GLY A O 1
ATOM 906 N N . PRO A 1 116 ? 23.274 27.523 -28.320 1.00 48.00 116 PRO A N 1
ATOM 907 C CA . PRO A 1 116 ? 22.599 26.973 -27.157 1.00 48.00 116 PRO A CA 1
ATOM 908 C C . PRO A 1 116 ? 21.093 27.046 -27.410 1.00 48.00 116 PRO A C 1
ATOM 910 O O . PRO A 1 116 ? 20.545 28.128 -27.605 1.00 48.00 116 PRO A O 1
ATOM 913 N N . ASN A 1 117 ? 20.420 25.897 -27.428 1.00 53.53 117 ASN A N 1
ATOM 914 C CA . ASN A 1 117 ? 18.964 25.895 -27.417 1.00 53.53 117 ASN A CA 1
ATOM 915 C C . ASN A 1 117 ? 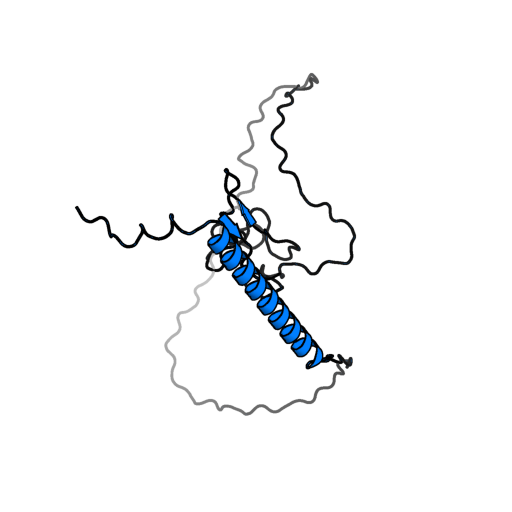18.495 26.158 -25.986 1.00 53.53 117 ASN A C 1
ATOM 917 O O . ASN A 1 117 ? 18.474 25.264 -25.142 1.00 53.53 117 ASN A O 1
ATOM 921 N N . ASP A 1 118 ? 18.174 27.427 -25.777 1.00 49.78 118 ASP A N 1
ATOM 922 C CA . ASP A 1 118 ? 17.192 27.970 -24.849 1.00 49.78 118 ASP A CA 1
ATOM 923 C C . ASP A 1 118 ? 15.863 27.203 -25.015 1.00 49.78 118 ASP A C 1
ATOM 925 O O . ASP A 1 118 ? 15.058 27.488 -25.900 1.00 49.78 118 ASP A O 1
ATOM 929 N N . TYR A 1 119 ? 15.687 26.132 -24.237 1.00 51.69 119 TYR A N 1
ATOM 930 C CA . TYR A 1 119 ? 14.377 25.541 -23.971 1.00 51.69 119 TYR A CA 1
ATOM 931 C C . TYR A 1 119 ? 13.978 26.005 -22.580 1.00 51.69 119 TYR A C 1
ATOM 933 O O . TYR A 1 119 ? 14.608 25.627 -21.594 1.00 51.69 119 TYR A O 1
ATOM 941 N N . GLY A 1 120 ? 12.976 26.879 -22.565 1.00 45.78 120 GLY A N 1
ATOM 942 C CA . GLY A 1 120 ? 12.516 27.605 -21.400 1.00 45.78 120 GLY A CA 1
ATOM 943 C C . GLY A 1 120 ? 12.124 26.730 -20.216 1.00 45.78 120 GLY A C 1
ATOM 944 O O . GLY A 1 120 ? 11.647 25.600 -20.343 1.00 45.78 120 GLY A O 1
ATOM 945 N N . ASP A 1 121 ? 12.328 27.341 -19.062 1.00 48.81 121 ASP A N 1
ATOM 946 C CA . ASP A 1 121 ? 11.864 26.964 -17.744 1.00 48.81 121 ASP A CA 1
ATOM 947 C C . ASP A 1 121 ? 10.329 26.846 -17.718 1.00 48.81 121 ASP A C 1
ATOM 949 O O . ASP A 1 121 ? 9.622 27.828 -17.497 1.00 48.81 121 ASP A O 1
ATOM 953 N N . ASP A 1 122 ? 9.798 25.639 -17.917 1.00 51.53 122 ASP A N 1
ATOM 954 C CA . ASP A 1 122 ? 8.453 25.293 -17.452 1.00 51.53 122 ASP A CA 1
ATOM 955 C C . ASP A 1 122 ? 8.597 24.337 -16.266 1.00 51.53 122 ASP A C 1
ATOM 957 O O . ASP A 1 122 ? 9.043 23.190 -16.381 1.00 51.53 122 ASP A O 1
ATOM 961 N N . ALA A 1 123 ? 8.317 24.887 -15.087 1.00 55.59 123 ALA A N 1
ATOM 962 C CA . ALA A 1 123 ? 8.348 24.210 -13.808 1.00 55.59 123 ALA A CA 1
ATOM 963 C C . ALA A 1 123 ? 7.258 23.129 -13.756 1.00 55.59 123 ALA A C 1
ATOM 965 O O . ALA A 1 123 ? 6.167 23.342 -13.231 1.00 55.59 123 ALA A O 1
ATOM 966 N N . GLY A 1 124 ? 7.569 21.942 -14.273 1.00 38.09 124 GLY A N 1
ATOM 967 C CA . GLY A 1 124 ? 6.810 20.740 -13.954 1.00 38.09 124 GLY A CA 1
ATOM 968 C C . GLY A 1 124 ? 6.896 20.455 -12.445 1.00 38.09 124 GLY A C 1
ATOM 969 O O . GLY A 1 124 ? 7.979 20.603 -11.866 1.00 38.09 124 GLY A O 1
ATOM 970 N N . PRO A 1 125 ? 5.794 20.057 -11.778 1.00 46.75 125 PRO A N 1
ATOM 971 C CA . PRO A 1 125 ? 5.822 19.742 -10.359 1.00 46.75 125 PRO A CA 1
ATOM 972 C C . PRO A 1 125 ? 6.783 18.577 -10.128 1.00 46.75 125 PRO A C 1
ATOM 974 O O . PRO A 1 125 ? 6.577 17.454 -10.590 1.00 46.75 125 PRO A O 1
ATOM 977 N N . SER A 1 126 ? 7.861 18.870 -9.406 1.00 44.47 126 SER A N 1
ATOM 978 C CA . SER A 1 126 ? 8.754 17.869 -8.850 1.00 44.47 126 SER A CA 1
ATOM 979 C C . SER A 1 126 ? 7.923 16.914 -7.999 1.00 44.47 126 SER A C 1
ATOM 981 O O . SER A 1 126 ? 7.404 17.320 -6.955 1.00 44.47 126 SER A O 1
ATOM 983 N N . TYR A 1 127 ? 7.834 15.648 -8.395 1.00 43.22 127 TYR A N 1
ATOM 984 C CA . TYR A 1 127 ? 7.531 14.586 -7.447 1.00 43.22 127 TYR A CA 1
ATOM 985 C C . TYR A 1 127 ? 8.734 14.504 -6.486 1.00 43.22 127 TYR A C 1
ATOM 987 O O . TYR A 1 127 ? 9.720 13.807 -6.686 1.00 43.22 127 TYR A O 1
ATOM 995 N N . SER A 1 128 ? 8.711 15.353 -5.467 1.00 48.03 128 SER A N 1
ATOM 996 C CA . SER A 1 128 ? 9.505 15.177 -4.256 1.00 48.03 128 SER A CA 1
ATOM 997 C C . SER A 1 128 ? 8.891 13.956 -3.554 1.00 48.03 128 SER A C 1
ATOM 999 O O . SER A 1 128 ? 7.676 13.890 -3.440 1.00 48.03 128 SER A O 1
ATOM 1001 N N . THR A 1 129 ? 9.593 12.919 -3.119 1.00 47.84 129 THR A N 1
ATOM 1002 C CA . THR A 1 129 ? 10.931 12.839 -2.547 1.00 47.84 129 THR A CA 1
ATOM 1003 C C . THR A 1 129 ? 11.443 11.402 -2.709 1.00 47.84 129 THR A C 1
ATOM 1005 O O . THR A 1 129 ? 10.857 10.465 -2.173 1.00 47.84 129 THR A O 1
ATOM 1008 N N . ASP A 1 130 ? 12.576 11.197 -3.378 1.00 54.88 130 ASP A N 1
ATOM 1009 C CA . ASP A 1 130 ? 13.394 10.022 -3.071 1.00 54.88 130 ASP A CA 1
ATOM 1010 C C . ASP A 1 130 ? 14.067 10.284 -1.711 1.00 54.88 130 ASP A C 1
ATOM 1012 O O . ASP A 1 130 ? 14.826 11.255 -1.587 1.00 54.88 130 ASP A O 1
ATOM 1016 N N . PRO A 1 131 ? 13.819 9.481 -0.659 1.00 56.75 131 PRO A N 1
ATOM 1017 C CA . PRO A 1 131 ? 14.537 9.645 0.591 1.00 56.75 131 PRO A CA 1
ATOM 1018 C C . PRO A 1 131 ? 16.009 9.287 0.365 1.00 56.75 131 PRO A C 1
ATOM 1020 O O . PRO A 1 131 ? 16.378 8.149 0.074 1.00 56.75 131 PRO A O 1
ATOM 1023 N N . THR A 1 132 ? 16.872 10.292 0.506 1.00 56.53 132 THR A N 1
ATOM 1024 C CA . THR A 1 132 ? 18.324 10.110 0.567 1.00 56.53 132 THR A CA 1
ATOM 1025 C C . THR A 1 132 ? 18.669 9.119 1.691 1.00 56.53 132 THR A C 1
ATOM 1027 O O . THR A 1 132 ? 18.204 9.291 2.822 1.00 56.53 132 THR A O 1
ATOM 1030 N N . PRO A 1 133 ? 19.481 8.069 1.445 1.00 49.88 133 PRO A N 1
ATOM 1031 C CA . PRO A 1 133 ? 19.781 7.076 2.467 1.00 49.88 133 PRO A CA 1
ATOM 1032 C C . PRO A 1 133 ? 20.795 7.648 3.463 1.00 49.88 133 PRO A C 1
ATOM 1034 O O . PRO A 1 133 ? 22.014 7.512 3.319 1.00 49.88 133 PRO A O 1
ATOM 1037 N N . GLY A 1 134 ? 20.272 8.297 4.502 1.00 48.56 134 GLY A N 1
ATOM 1038 C CA . GLY A 1 134 ? 21.007 8.606 5.718 1.00 48.56 134 GLY A CA 1
ATOM 1039 C C . GLY A 1 134 ? 21.570 7.318 6.318 1.00 48.56 134 GLY A C 1
ATOM 1040 O O . GLY A 1 134 ? 20.873 6.319 6.488 1.00 48.56 134 GLY A O 1
ATOM 1041 N N . ARG A 1 135 ? 22.869 7.326 6.619 1.00 59.81 135 ARG A N 1
ATOM 1042 C CA . ARG A 1 135 ? 23.620 6.189 7.163 1.00 59.81 135 ARG A CA 1
ATOM 1043 C C . ARG A 1 135 ? 23.252 5.967 8.641 1.00 59.81 135 ARG A C 1
ATOM 1045 O O . ARG A 1 135 ? 24.050 6.232 9.531 1.00 59.81 135 ARG A O 1
ATOM 1052 N N . GLY A 1 136 ? 22.024 5.520 8.897 1.00 47.09 136 GLY A N 1
ATOM 1053 C CA . GLY A 1 136 ? 21.524 5.065 10.196 1.00 47.09 136 GLY A CA 1
ATOM 1054 C C . GLY A 1 136 ? 21.703 3.555 10.374 1.00 47.09 136 GLY A C 1
ATOM 1055 O O . GLY A 1 136 ? 21.964 2.832 9.411 1.00 47.09 136 GLY A O 1
ATOM 1056 N N . LYS A 1 137 ? 21.582 3.063 11.618 1.00 53.09 137 LYS A N 1
ATOM 1057 C CA . LYS A 1 137 ? 21.498 1.624 11.945 1.00 53.09 137 LYS A CA 1
ATOM 1058 C C . LYS A 1 137 ? 20.618 0.936 10.900 1.00 53.09 137 LYS A C 1
ATOM 1060 O O . LYS A 1 137 ? 19.493 1.383 10.727 1.00 53.09 137 LYS A O 1
ATOM 1065 N N . LYS A 1 138 ? 21.129 -0.096 10.209 1.00 62.88 138 LYS A N 1
ATOM 1066 C CA . LYS A 1 138 ? 20.405 -0.796 9.131 1.00 62.88 138 LYS A CA 1
ATOM 1067 C C . LYS A 1 138 ? 18.997 -1.137 9.621 1.00 62.88 138 LYS A C 1
ATOM 1069 O O . LYS A 1 138 ? 18.841 -2.074 10.406 1.00 62.88 138 LYS A O 1
ATOM 1074 N N . GLY A 1 139 ? 18.014 -0.339 9.204 1.00 68.19 139 GLY A N 1
ATOM 1075 C CA . GLY A 1 139 ? 16.613 -0.572 9.510 1.00 68.19 139 GLY A CA 1
ATOM 1076 C C . GLY A 1 139 ? 16.255 -1.971 9.034 1.00 68.19 139 GLY A C 1
ATOM 1077 O O . GLY A 1 139 ? 16.786 -2.453 8.025 1.00 68.19 139 GLY A O 1
ATOM 1078 N N . LYS A 1 140 ? 15.410 -2.673 9.789 1.00 81.19 140 LYS A N 1
ATOM 1079 C CA . LYS A 1 140 ? 14.857 -3.930 9.289 1.00 81.19 140 LYS A CA 1
ATOM 1080 C C . LYS A 1 140 ? 14.062 -3.576 8.034 1.00 81.19 140 LYS A C 1
ATOM 1082 O O . LYS A 1 140 ? 13.200 -2.709 8.093 1.00 81.19 140 LYS A O 1
ATOM 1087 N N . LYS A 1 141 ? 14.380 -4.214 6.906 1.00 90.44 141 LYS A N 1
ATOM 1088 C CA . LYS A 1 141 ? 13.618 -4.038 5.665 1.00 90.44 141 LYS A CA 1
ATOM 1089 C C . LYS A 1 141 ? 12.137 -4.309 5.946 1.00 90.44 141 LYS A C 1
ATOM 1091 O O . LYS A 1 141 ? 11.837 -5.269 6.656 1.00 90.44 141 LYS A O 1
ATOM 1096 N N . MET A 1 142 ? 11.230 -3.534 5.365 1.00 92.50 142 MET A N 1
ATOM 1097 C CA . MET A 1 142 ? 9.791 -3.786 5.460 1.00 92.50 142 MET A CA 1
ATOM 1098 C C . MET A 1 142 ? 9.390 -5.025 4.666 1.00 92.50 142 MET A C 1
ATOM 1100 O O . MET A 1 142 ? 8.548 -5.789 5.122 1.00 92.50 142 MET A O 1
ATOM 1104 N N . TYR A 1 143 ? 10.048 -5.282 3.535 1.00 95.75 143 TYR A N 1
ATOM 1105 C CA . TYR A 1 143 ? 9.785 -6.431 2.677 1.00 95.75 143 TYR A CA 1
ATOM 1106 C C . TYR A 1 143 ? 10.976 -7.390 2.594 1.00 95.75 143 TYR A C 1
ATOM 1108 O O . TYR A 1 143 ? 12.148 -7.007 2.674 1.00 95.75 143 TYR A O 1
ATOM 1116 N N . ASP A 1 144 ? 10.674 -8.672 2.425 1.00 95.06 144 ASP A N 1
ATOM 1117 C CA . ASP A 1 144 ? 11.654 -9.729 2.224 1.00 95.06 144 ASP A CA 1
ATOM 1118 C C . ASP A 1 144 ? 12.130 -9.820 0.765 1.00 95.06 144 ASP A C 1
ATOM 1120 O O . ASP A 1 144 ? 11.710 -9.082 -0.135 1.00 95.06 144 ASP A O 1
ATOM 1124 N N . GLU A 1 145 ? 13.028 -10.768 0.511 1.00 95.31 145 GLU A N 1
ATOM 1125 C CA . GLU A 1 145 ? 13.540 -11.022 -0.829 1.00 95.31 145 GLU A CA 1
ATOM 1126 C C . GLU A 1 145 ? 12.474 -11.494 -1.807 1.00 95.31 145 GLU A C 1
ATOM 1128 O O . GLU A 1 145 ? 12.736 -11.413 -2.993 1.00 95.31 145 GLU A O 1
ATOM 1133 N N . LYS A 1 146 ? 11.317 -12.004 -1.379 1.00 94.44 146 LYS A N 1
ATOM 1134 C CA . LYS A 1 146 ? 10.218 -12.444 -2.255 1.00 94.44 146 LYS A CA 1
ATOM 1135 C C . LYS A 1 146 ? 9.173 -11.346 -2.468 1.00 94.44 146 LYS A C 1
ATOM 1137 O O 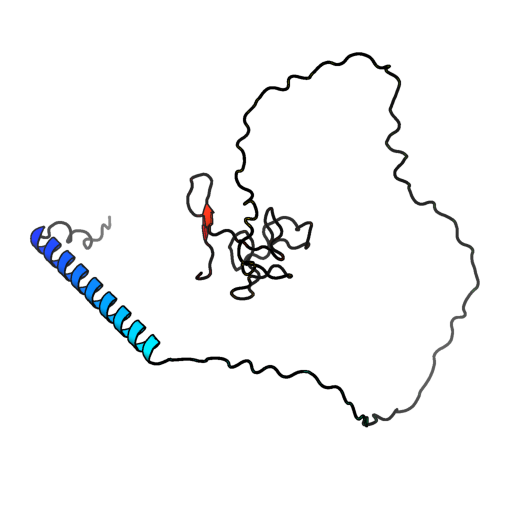. LYS A 1 146 ? 8.295 -11.513 -3.311 1.00 94.44 146 LYS A O 1
ATOM 1142 N N . GLY A 1 147 ? 9.303 -10.220 -1.769 1.00 94.31 147 GLY A N 1
ATOM 1143 C CA . GLY A 1 147 ? 8.352 -9.120 -1.818 1.00 94.31 147 GLY A CA 1
ATOM 1144 C C . GLY A 1 147 ? 7.169 -9.298 -0.869 1.00 94.31 147 GLY A C 1
ATOM 1145 O O . GLY A 1 147 ? 6.113 -8.738 -1.130 1.00 94.31 147 GLY A O 1
ATOM 1146 N N . ARG A 1 148 ? 7.336 -10.083 0.201 1.00 95.69 148 ARG A N 1
ATOM 1147 C CA . ARG A 1 148 ? 6.362 -10.242 1.287 1.00 95.69 148 ARG A CA 1
ATOM 1148 C C . ARG A 1 148 ? 6.754 -9.382 2.477 1.00 95.69 148 ARG A C 1
ATOM 1150 O O . ARG A 1 148 ? 7.944 -9.193 2.728 1.00 95.69 148 ARG A O 1
ATOM 1157 N N . LEU A 1 149 ? 5.773 -8.894 3.224 1.00 94.88 149 LEU A N 1
ATOM 1158 C CA . LEU A 1 149 ? 6.000 -8.084 4.417 1.00 94.88 149 LEU A CA 1
ATOM 1159 C C . LEU A 1 149 ? 6.792 -8.864 5.467 1.00 94.88 149 LEU A C 1
ATOM 1161 O O . LEU A 1 149 ? 6.532 -10.033 5.732 1.00 94.88 149 LEU A O 1
ATOM 1165 N N . ASN A 1 150 ? 7.758 -8.227 6.116 1.00 93.81 150 ASN A N 1
ATOM 1166 C CA . ASN A 1 150 ? 8.543 -8.870 7.163 1.00 93.81 150 ASN A CA 1
ATOM 1167 C C . ASN A 1 150 ? 7.790 -9.009 8.485 1.00 93.81 150 ASN A C 1
ATOM 1169 O O . ASN A 1 150 ? 8.137 -9.916 9.240 1.00 93.81 150 ASN A O 1
ATOM 1173 N N . LEU A 1 151 ? 6.773 -8.172 8.717 1.00 90.19 151 LEU A N 1
ATOM 1174 C CA . LEU A 1 151 ? 5.927 -8.182 9.910 1.00 90.19 151 LEU A CA 1
ATOM 1175 C C . LEU A 1 151 ? 5.143 -9.499 10.047 1.00 90.19 151 LEU A C 1
ATOM 1177 O O . LEU A 1 151 ? 5.302 -10.210 11.032 1.00 90.19 151 LEU A O 1
ATOM 1181 N N . ASN A 1 152 ? 4.350 -9.852 9.032 1.00 92.12 152 ASN A N 1
ATOM 1182 C CA . ASN A 1 152 ? 3.421 -10.993 9.048 1.00 92.12 152 ASN A CA 1
ATOM 1183 C C . ASN A 1 152 ? 3.641 -11.998 7.901 1.00 92.12 152 ASN A C 1
ATOM 1185 O O . ASN A 1 152 ? 2.944 -13.005 7.825 1.00 92.12 152 ASN A O 1
ATOM 1189 N N . LYS A 1 153 ? 4.623 -11.767 7.017 1.00 93.56 153 LYS A N 1
ATOM 1190 C CA . LYS A 1 153 ? 4.906 -12.603 5.831 1.00 93.56 153 LYS A CA 1
ATOM 1191 C C . LYS A 1 153 ? 3.790 -12.619 4.786 1.00 93.56 153 LYS A C 1
ATOM 1193 O O . LYS A 1 153 ? 3.808 -13.484 3.902 1.00 93.56 153 LYS A O 1
ATOM 1198 N N . GLU A 1 154 ? 2.885 -11.647 4.834 1.00 94.19 154 GLU A N 1
ATOM 1199 C CA . GLU A 1 154 ? 1.830 -11.496 3.840 1.00 94.19 154 GLU A CA 1
ATOM 1200 C C . GLU A 1 154 ? 2.324 -10.855 2.544 1.00 94.19 154 GLU A C 1
ATOM 1202 O O . GLU A 1 154 ? 3.296 -10.097 2.503 1.00 94.19 154 GLU A O 1
ATOM 1207 N N . ASP A 1 155 ? 1.650 -11.210 1.455 1.00 95.06 155 ASP A N 1
ATOM 1208 C CA . ASP A 1 155 ? 1.973 -10.790 0.097 1.00 95.06 155 ASP A CA 1
ATOM 1209 C C . ASP A 1 155 ? 1.147 -9.563 -0.319 1.00 95.06 155 ASP A C 1
ATOM 1211 O O . ASP A 1 155 ? 0.434 -9.602 -1.327 1.00 95.06 155 ASP A O 1
ATOM 1215 N N . LEU A 1 156 ? 1.237 -8.493 0.475 1.00 95.75 156 LEU A N 1
ATOM 1216 C CA . LEU A 1 156 ? 0.465 -7.268 0.271 1.00 95.75 156 LEU A CA 1
ATOM 1217 C C . LEU A 1 156 ? 0.871 -6.565 -1.036 1.00 95.75 156 LEU A C 1
ATOM 1219 O O . LEU A 1 156 ? 2.059 -6.484 -1.380 1.00 95.75 156 LEU A O 1
ATOM 1223 N N . CYS A 1 157 ? -0.128 -6.103 -1.785 1.00 96.44 157 CYS A N 1
ATOM 1224 C CA . CYS A 1 157 ? 0.064 -5.272 -2.968 1.00 96.44 157 CYS A CA 1
ATOM 1225 C C . CYS A 1 157 ? 0.365 -3.824 -2.563 1.00 96.44 157 CYS A C 1
ATOM 1227 O O . CYS A 1 157 ? -0.128 -3.354 -1.544 1.00 96.44 157 CYS A O 1
ATOM 1229 N N . ASP A 1 158 ? 1.115 -3.084 -3.381 1.00 95.88 158 ASP A N 1
ATOM 1230 C CA . ASP A 1 158 ? 1.363 -1.654 -3.136 1.00 95.88 158 ASP A CA 1
ATOM 1231 C C . ASP A 1 158 ? 0.083 -0.792 -3.198 1.00 95.88 158 ASP A C 1
ATOM 1233 O O . ASP A 1 158 ? 0.121 0.362 -2.795 1.00 95.88 158 ASP A O 1
ATOM 1237 N N . CYS A 1 159 ? -1.055 -1.347 -3.637 1.00 95.62 159 CYS A N 1
ATOM 1238 C CA . CYS A 1 159 ? -2.368 -0.705 -3.525 1.00 95.62 159 CYS A CA 1
ATOM 1239 C C . CYS A 1 159 ? -3.033 -0.889 -2.148 1.00 95.62 159 CYS A C 1
ATOM 1241 O O . CYS A 1 159 ? -4.192 -0.527 -1.997 1.00 95.62 159 CYS A O 1
ATOM 1243 N N . LEU A 1 160 ? -2.336 -1.510 -1.188 1.00 95.81 160 LEU A N 1
ATOM 1244 C CA . LEU A 1 160 ? -2.743 -1.725 0.209 1.00 95.81 160 LEU A CA 1
ATOM 1245 C C . LEU A 1 160 ? -3.981 -2.611 0.441 1.00 95.81 160 LEU A C 1
ATOM 1247 O O . LEU A 1 160 ? -4.329 -2.897 1.582 1.00 95.81 160 LEU A O 1
ATOM 1251 N N . ASP A 1 161 ? -4.567 -3.156 -0.622 1.00 95.12 161 ASP A N 1
ATOM 1252 C CA . ASP A 1 161 ? -5.616 -4.174 -0.556 1.00 95.12 161 ASP A CA 1
ATOM 1253 C C . ASP A 1 161 ? -5.020 -5.582 -0.326 1.00 95.12 161 ASP A C 1
ATOM 1255 O O . ASP A 1 161 ? -4.150 -6.050 -1.076 1.00 95.12 161 ASP A O 1
ATOM 1259 N N . VAL A 1 162 ? -5.498 -6.249 0.729 1.00 93.75 162 VAL A N 1
ATOM 1260 C CA . VAL A 1 162 ? -5.072 -7.586 1.182 1.00 93.75 162 VAL A CA 1
ATOM 1261 C C . VAL A 1 162 ? -5.477 -8.675 0.186 1.00 93.75 162 VAL A C 1
ATOM 1263 O O . VAL A 1 162 ? -4.707 -9.612 -0.046 1.00 93.75 162 VAL A O 1
ATOM 1266 N N . ASP A 1 163 ? -6.637 -8.525 -0.454 1.00 95.06 163 ASP A N 1
ATOM 1267 C CA . ASP A 1 163 ? -7.204 -9.516 -1.373 1.00 95.06 163 ASP A CA 1
ATOM 1268 C C . ASP A 1 163 ? -6.819 -9.251 -2.838 1.00 95.06 163 ASP A C 1
ATOM 1270 O O . ASP A 1 163 ? -7.179 -10.002 -3.752 1.00 95.06 163 ASP A O 1
ATOM 1274 N N . CYS A 1 164 ? -6.017 -8.212 -3.086 1.00 96.12 164 CYS A N 1
ATOM 1275 C CA . CYS A 1 164 ? -5.580 -7.856 -4.424 1.00 96.12 164 CYS A CA 1
ATOM 1276 C C . CYS A 1 164 ? -4.685 -8.945 -5.037 1.00 96.12 164 CYS A C 1
ATOM 1278 O O . CYS A 1 164 ? -3.599 -9.276 -4.548 1.00 96.12 164 CYS A O 1
ATOM 1280 N N . LEU A 1 165 ? -5.112 -9.468 -6.190 1.00 95.12 165 LEU A N 1
ATOM 1281 C CA . LEU A 1 165 ? -4.344 -10.431 -6.988 1.00 95.12 165 LEU A CA 1
ATOM 1282 C C . LEU A 1 165 ? -3.165 -9.779 -7.736 1.00 95.12 165 LEU A C 1
ATOM 1284 O O . LEU A 1 165 ? -2.236 -10.471 -8.153 1.00 95.12 165 LEU A O 1
ATOM 1288 N N . GLY A 1 166 ? -3.183 -8.451 -7.855 1.00 96.44 166 GLY A N 1
ATOM 1289 C CA . GLY A 1 166 ? -2.202 -7.632 -8.556 1.00 96.44 166 GLY A CA 1
ATOM 1290 C C . GLY A 1 166 ? -2.886 -6.673 -9.526 1.00 96.44 166 GLY A C 1
ATOM 1291 O O . GLY A 1 166 ? -3.414 -7.100 -10.549 1.00 96.44 166 GLY A O 1
ATOM 1292 N N . CYS A 1 167 ? -2.878 -5.383 -9.196 1.00 97.12 167 CYS A N 1
ATOM 1293 C CA . CYS A 1 167 ? -3.495 -4.317 -9.989 1.00 97.12 167 CYS A CA 1
ATOM 1294 C C . CYS A 1 167 ? -2.493 -3.541 -10.858 1.00 97.12 167 CYS A C 1
ATOM 1296 O O . CYS A 1 167 ? -2.900 -2.764 -11.718 1.00 97.12 167 CYS A O 1
ATOM 1298 N N . PHE A 1 168 ? -1.190 -3.757 -10.668 1.00 96.06 168 PHE A N 1
ATOM 1299 C CA . PHE A 1 168 ? -0.145 -3.067 -11.415 1.00 96.06 168 PHE A CA 1
ATOM 1300 C C . PHE A 1 168 ? 0.342 -3.885 -12.615 1.00 96.06 168 PHE A C 1
ATOM 1302 O O . PHE A 1 168 ? 0.159 -5.106 -12.714 1.00 96.06 168 PHE A O 1
ATOM 1309 N N . TYR A 1 169 ? 1.024 -3.198 -13.533 1.00 96.25 169 TYR A N 1
ATOM 1310 C CA . TYR A 1 169 ? 1.760 -3.849 -14.613 1.00 96.25 169 TYR A CA 1
ATOM 1311 C C . TYR A 1 169 ? 2.865 -4.772 -14.062 1.00 96.25 169 TYR A C 1
ATOM 1313 O O . TYR A 1 169 ? 3.380 -4.537 -12.965 1.00 96.25 169 TYR A O 1
ATOM 1321 N N . PRO A 1 170 ? 3.261 -5.823 -14.810 1.00 96.81 170 PRO A N 1
ATOM 1322 C CA . PRO A 1 170 ? 4.313 -6.729 -14.372 1.00 96.81 170 PRO A CA 1
ATOM 1323 C C . PRO A 1 170 ? 5.608 -5.976 -14.048 1.00 96.81 170 PRO A C 1
ATOM 1325 O O . PRO A 1 170 ? 6.185 -5.290 -14.891 1.00 96.81 170 PRO A O 1
ATOM 1328 N N . CYS A 1 171 ? 6.093 -6.142 -12.822 1.00 97.50 171 CYS A N 1
ATOM 1329 C CA . CYS A 1 171 ? 7.325 -5.521 -12.361 1.00 97.50 171 CYS A CA 1
ATOM 1330 C C . CYS A 1 171 ? 8.535 -5.993 -13.184 1.00 97.50 171 CYS A C 1
ATOM 1332 O O . CYS A 1 171 ? 8.813 -7.190 -13.234 1.00 97.50 171 CYS A O 1
ATOM 1334 N N . ALA A 1 172 ? 9.341 -5.071 -13.715 1.00 95.81 172 ALA A N 1
ATOM 1335 C CA . ALA A 1 172 ? 10.541 -5.415 -14.487 1.00 95.81 172 ALA A CA 1
ATOM 1336 C C . ALA A 1 172 ? 11.599 -6.207 -13.685 1.00 95.81 172 ALA A C 1
ATOM 1338 O O . ALA A 1 172 ? 12.382 -6.961 -14.256 1.00 95.81 172 ALA A O 1
ATOM 1339 N N . THR A 1 173 ? 11.636 -6.057 -12.355 1.00 96.25 173 THR A N 1
ATOM 1340 C CA . THR A 1 173 ? 12.621 -6.732 -11.491 1.00 96.25 173 THR A CA 1
ATOM 1341 C C . THR A 1 173 ? 12.186 -8.133 -11.064 1.00 96.25 173 THR A C 1
ATOM 1343 O O . THR A 1 173 ? 13.023 -9.015 -10.884 1.00 96.25 173 THR A O 1
ATOM 1346 N N . CYS A 1 174 ? 10.891 -8.340 -10.813 1.00 96.25 174 CYS A N 1
ATOM 1347 C CA . CYS A 1 174 ? 10.403 -9.575 -10.190 1.00 96.25 174 CYS A CA 1
ATOM 1348 C C . CYS A 1 174 ? 9.198 -10.223 -10.859 1.00 96.25 174 CYS A C 1
ATOM 1350 O O . CYS A 1 174 ? 8.756 -11.273 -10.397 1.00 96.25 174 CYS A O 1
ATOM 1352 N N . ASN A 1 175 ? 8.685 -9.606 -11.919 1.00 96.31 175 ASN A N 1
ATOM 1353 C CA . ASN A 1 175 ? 7.535 -10.045 -12.698 1.00 96.31 175 ASN A CA 1
ATOM 1354 C C . ASN A 1 175 ? 6.218 -10.169 -11.907 1.00 96.31 175 ASN A C 1
ATOM 1356 O O . ASN A 1 175 ? 5.262 -10.758 -12.403 1.00 96.31 175 ASN A O 1
ATOM 1360 N N . SER A 1 176 ? 6.155 -9.628 -10.684 1.00 96.25 176 SER A N 1
ATOM 1361 C CA . SER A 1 176 ? 4.924 -9.543 -9.893 1.00 96.25 176 SER A CA 1
ATOM 1362 C C . SER A 1 176 ? 4.042 -8.396 -10.381 1.00 96.25 176 SER A C 1
ATOM 1364 O O . SER A 1 176 ? 4.554 -7.337 -10.732 1.00 96.25 176 SER A O 1
ATOM 1366 N N . HIS A 1 177 ? 2.728 -8.586 -10.313 1.00 97.19 177 HIS A N 1
ATOM 1367 C CA . HIS A 1 177 ? 1.708 -7.565 -10.587 1.00 97.19 177 HIS A CA 1
ATOM 1368 C C . HIS A 1 177 ? 1.314 -6.756 -9.339 1.00 97.19 177 HIS A C 1
ATOM 1370 O O . HIS A 1 177 ? 0.337 -6.013 -9.341 1.00 97.19 177 HIS A O 1
ATOM 1376 N N . LYS A 1 178 ? 2.050 -6.940 -8.238 1.00 97.25 178 LYS A N 1
ATOM 1377 C CA . LYS A 1 178 ? 1.764 -6.338 -6.928 1.00 97.25 178 LYS A CA 1
ATOM 1378 C C . LYS A 1 178 ? 2.734 -5.231 -6.515 1.00 97.25 178 LYS A C 1
ATOM 1380 O O . LYS A 1 178 ? 2.641 -4.711 -5.409 1.00 97.25 178 LYS A O 1
ATOM 1385 N N . CYS A 1 179 ? 3.722 -4.938 -7.354 1.00 96.75 179 CYS A N 1
ATOM 1386 C CA . CYS A 1 179 ? 4.644 -3.827 -7.128 1.00 96.75 179 CYS A CA 1
ATOM 1387 C C . CYS A 1 179 ? 4.062 -2.573 -7.769 1.00 96.75 179 CYS A C 1
ATOM 1389 O O . CYS A 1 179 ? 3.583 -2.667 -8.894 1.00 96.75 179 CYS A O 1
ATOM 1391 N N . GLY A 1 180 ? 4.165 -1.432 -7.098 1.00 94.25 180 GLY A N 1
ATOM 1392 C CA . GLY A 1 180 ? 3.869 -0.131 -7.682 1.00 94.25 180 GLY A CA 1
ATOM 1393 C C . GLY A 1 180 ? 4.991 0.325 -8.617 1.00 94.25 180 GLY A C 1
ATOM 1394 O O . GLY A 1 180 ? 5.607 -0.471 -9.330 1.00 94.25 180 GLY A O 1
ATOM 1395 N N . SER A 1 181 ? 5.307 1.619 -8.581 1.00 93.50 181 SER A N 1
ATOM 1396 C CA . SER A 1 181 ? 6.408 2.199 -9.367 1.00 93.50 181 SER A CA 1
ATOM 1397 C C . SER A 1 181 ? 7.782 1.635 -8.982 1.00 93.50 181 SER A C 1
ATOM 1399 O O . SER A 1 181 ? 8.675 1.532 -9.824 1.00 93.50 181 SER A O 1
ATOM 1401 N N . VAL A 1 182 ? 7.945 1.216 -7.724 1.00 95.31 182 VAL A N 1
ATOM 1402 C CA . VAL A 1 182 ? 9.184 0.647 -7.186 1.00 95.31 182 VAL A CA 1
ATOM 1403 C C . VAL A 1 182 ? 8.954 -0.799 -6.760 1.00 95.31 182 VAL A C 1
ATOM 1405 O O . VAL A 1 182 ? 7.995 -1.115 -6.060 1.00 95.31 182 VAL A O 1
ATOM 1408 N N . CYS A 1 183 ? 9.865 -1.699 -7.139 1.00 96.56 183 CYS A N 1
ATOM 1409 C CA . CYS A 1 183 ? 9.796 -3.106 -6.744 1.00 96.56 183 CYS A CA 1
ATOM 1410 C C . CYS A 1 183 ? 9.786 -3.259 -5.214 1.00 96.56 183 CYS A C 1
ATOM 1412 O O . CYS A 1 183 ? 10.682 -2.775 -4.524 1.00 96.56 183 CYS A O 1
ATOM 1414 N N . ARG A 1 184 ? 8.817 -4.015 -4.689 1.00 95.88 184 ARG A N 1
ATOM 1415 C CA . ARG A 1 184 ? 8.696 -4.287 -3.247 1.00 95.88 184 ARG A CA 1
ATOM 1416 C C . ARG A 1 184 ? 9.769 -5.237 -2.699 1.00 95.88 184 ARG A C 1
ATOM 1418 O O . ARG A 1 184 ? 9.983 -5.290 -1.497 1.00 95.88 184 ARG A O 1
ATOM 1425 N N . ARG A 1 185 ? 10.471 -6.015 -3.537 1.00 96.44 185 ARG A N 1
ATOM 1426 C CA . ARG A 1 185 ? 11.501 -6.961 -3.054 1.00 96.44 185 ARG A CA 1
ATOM 1427 C C . ARG A 1 185 ? 12.620 -6.208 -2.343 1.00 96.44 185 ARG A C 1
ATOM 1429 O O . ARG A 1 185 ? 13.236 -5.331 -2.937 1.00 96.44 185 ARG A O 1
ATOM 1436 N N . ASN A 1 186 ? 12.947 -6.627 -1.120 1.00 94.62 186 ASN A N 1
ATOM 1437 C CA . ASN A 1 186 ? 14.013 -6.049 -0.295 1.00 94.62 186 ASN A CA 1
ATOM 1438 C C . ASN A 1 186 ? 13.863 -4.560 0.056 1.00 94.62 186 ASN A C 1
ATOM 1440 O O . ASN A 1 186 ? 14.837 -3.966 0.527 1.00 94.62 186 ASN A O 1
ATOM 1444 N N . ARG A 1 187 ? 12.680 -3.977 -0.152 1.00 93.81 187 ARG A N 1
ATOM 1445 C CA . ARG A 1 187 ? 12.403 -2.573 0.142 1.00 93.81 187 ARG A CA 1
ATOM 1446 C C . ARG A 1 187 ? 12.243 -2.360 1.646 1.00 93.81 187 ARG A C 1
ATOM 1448 O O . ARG A 1 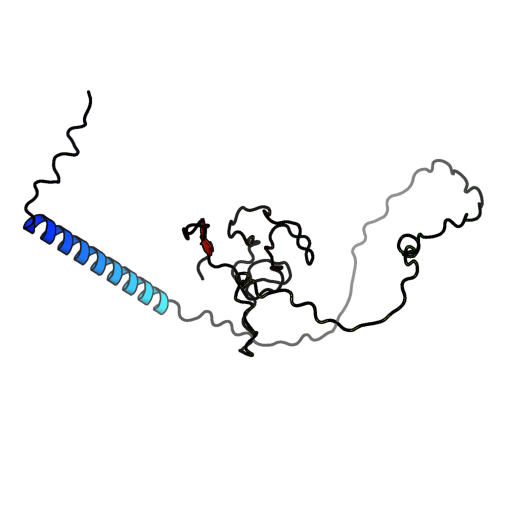187 ? 11.750 -3.232 2.364 1.00 93.81 187 ARG A O 1
ATOM 1455 N N . ASP A 1 188 ? 12.687 -1.213 2.133 1.00 93.62 188 ASP A N 1
ATOM 1456 C CA . ASP A 1 188 ? 12.675 -0.826 3.545 1.00 93.62 188 ASP A CA 1
ATOM 1457 C C . ASP A 1 188 ? 11.500 0.079 3.938 1.00 93.62 188 ASP A C 1
ATOM 1459 O O . ASP A 1 188 ? 11.386 0.443 5.102 1.00 93.62 188 ASP A O 1
ATOM 1463 N N . TRP A 1 189 ? 10.589 0.351 3.005 1.00 93.50 189 TRP A N 1
ATOM 1464 C CA . TRP A 1 189 ? 9.399 1.175 3.209 1.00 93.50 189 TRP A CA 1
ATOM 1465 C C . TRP A 1 189 ? 8.146 0.563 2.551 1.00 93.50 189 TRP A C 1
ATOM 1467 O O . TRP A 1 189 ? 8.245 -0.274 1.640 1.00 93.50 189 TRP A O 1
ATOM 1477 N N . ASN A 1 190 ? 6.963 0.983 3.005 1.00 93.75 19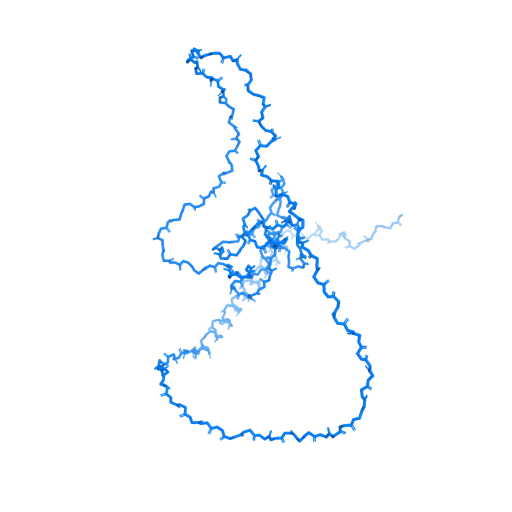0 ASN A N 1
ATOM 1478 C CA . ASN A 1 190 ? 5.668 0.757 2.353 1.00 93.75 190 ASN A CA 1
ATOM 1479 C C . ASN A 1 190 ? 4.894 2.085 2.232 1.00 93.75 190 ASN A C 1
ATOM 1481 O O . ASN A 1 190 ? 5.341 3.095 2.773 1.00 93.75 190 ASN A O 1
ATOM 1485 N N . TYR A 1 191 ? 3.765 2.063 1.525 1.00 93.56 191 TYR A N 1
ATOM 1486 C CA . TYR A 1 191 ? 2.790 3.148 1.582 1.00 93.56 191 TYR A CA 1
ATOM 1487 C C . TYR A 1 191 ? 1.926 3.007 2.838 1.00 93.56 191 TYR A C 1
ATOM 1489 O O . TYR A 1 191 ? 1.417 1.922 3.120 1.00 93.56 191 TYR A O 1
ATOM 1497 N N . GLU A 1 192 ? 1.755 4.103 3.571 1.00 92.31 192 GLU A N 1
ATOM 1498 C CA . GLU A 1 192 ? 0.915 4.140 4.771 1.00 92.31 192 GLU A CA 1
ATOM 1499 C C . GLU A 1 192 ? -0.564 4.334 4.419 1.00 92.31 192 GLU A C 1
ATOM 1501 O O . GLU A 1 192 ? -1.432 3.658 4.973 1.00 92.31 192 GLU A O 1
ATOM 1506 N N . ALA A 1 193 ? -0.832 5.217 3.460 1.00 94.12 193 ALA A N 1
ATOM 1507 C CA . ALA A 1 193 ? -2.151 5.499 2.925 1.00 94.12 193 ALA A CA 1
ATOM 1508 C C . ALA A 1 193 ? -2.057 5.880 1.440 1.00 94.12 193 ALA A C 1
ATOM 1510 O O . ALA A 1 193 ? -0.984 6.237 0.944 1.00 94.12 193 ALA A O 1
ATOM 1511 N N . ILE A 1 194 ? -3.178 5.756 0.737 1.00 93.88 194 ILE A N 1
ATOM 1512 C CA . ILE A 1 194 ? -3.384 6.198 -0.640 1.00 93.88 194 ILE A CA 1
ATOM 1513 C C . ILE A 1 194 ? -4.571 7.147 -0.614 1.00 93.88 194 ILE A C 1
ATOM 1515 O O . ILE A 1 194 ? -5.664 6.727 -0.228 1.00 93.88 194 ILE A O 1
ATOM 1519 N N . ASP A 1 195 ? -4.344 8.372 -1.067 1.00 95.69 195 ASP A N 1
ATOM 1520 C CA . ASP A 1 195 ? -5.360 9.416 -1.150 1.00 95.69 195 ASP A CA 1
ATOM 1521 C C . ASP A 1 195 ? -5.796 9.605 -2.613 1.00 95.69 195 ASP A C 1
ATOM 1523 O O . ASP A 1 195 ? -5.038 9.286 -3.539 1.00 95.69 195 ASP A O 1
ATOM 1527 N N . ASP A 1 196 ? -7.019 10.084 -2.828 1.00 95.19 196 ASP A N 1
ATOM 1528 C CA . ASP A 1 196 ? -7.510 10.484 -4.151 1.00 95.19 196 ASP A CA 1
ATOM 1529 C C . ASP A 1 196 ? -7.057 11.906 -4.546 1.00 95.19 196 ASP A C 1
ATOM 1531 O O . ASP A 1 196 ? -6.220 12.527 -3.885 1.00 95.19 196 ASP A O 1
ATOM 1535 N N . GLU A 1 197 ? -7.554 12.414 -5.680 1.00 95.38 197 GLU A N 1
ATOM 1536 C CA . GLU A 1 197 ? -7.195 13.747 -6.189 1.00 95.38 197 GLU A CA 1
ATOM 1537 C C . GLU A 1 197 ? -7.728 14.875 -5.285 1.00 95.38 197 GLU A C 1
ATOM 1539 O O . GLU A 1 197 ? -7.182 15.981 -5.272 1.00 95.38 197 GLU A O 1
ATOM 1544 N N . GLU A 1 198 ? -8.765 14.584 -4.501 1.00 94.56 198 GLU A N 1
ATOM 1545 C CA . GLU A 1 198 ? -9.398 15.464 -3.527 1.00 94.56 198 GLU A CA 1
ATOM 1546 C C . GLU A 1 198 ? -8.747 15.391 -2.131 1.00 94.56 198 GLU A C 1
ATOM 1548 O O . GLU A 1 198 ? -9.024 16.245 -1.283 1.00 94.56 198 GLU A O 1
ATOM 1553 N N . GLY A 1 199 ? -7.840 14.433 -1.910 1.00 91.94 199 GLY A N 1
ATOM 1554 C CA . GLY A 1 199 ? -7.132 14.216 -0.647 1.00 91.94 199 GLY A CA 1
ATOM 1555 C C . GLY A 1 199 ? -7.894 13.353 0.362 1.00 91.94 199 GLY A C 1
ATOM 1556 O O . GLY A 1 199 ? -7.528 13.331 1.539 1.00 91.94 199 GLY A O 1
ATOM 1557 N N . GLU A 1 200 ? -8.947 12.658 -0.064 1.00 94.31 200 GLU A N 1
ATOM 1558 C CA . GLU A 1 200 ? -9.658 11.682 0.756 1.00 94.31 200 GLU A CA 1
ATOM 1559 C C . GLU A 1 200 ? -8.922 10.338 0.747 1.00 94.31 200 GLU A C 1
ATOM 1561 O O . GLU A 1 200 ? -8.450 9.852 -0.283 1.00 94.31 200 GLU A O 1
ATOM 1566 N N . VAL A 1 201 ? -8.837 9.706 1.919 1.00 93.19 201 VAL A N 1
ATOM 1567 C CA . VAL A 1 201 ? -8.090 8.456 2.098 1.00 93.19 201 VAL A CA 1
ATOM 1568 C C . VAL A 1 201 ? -8.868 7.281 1.493 1.00 93.19 201 VAL A C 1
ATOM 1570 O O . VAL A 1 201 ? -9.882 6.840 2.038 1.00 93.19 201 VAL A O 1
ATOM 1573 N N . VAL A 1 202 ? -8.361 6.720 0.396 1.00 93.62 202 VAL A N 1
ATOM 1574 C CA . VAL A 1 202 ? -8.959 5.590 -0.336 1.00 93.62 202 VAL A CA 1
ATOM 1575 C C . VAL A 1 202 ? -8.563 4.248 0.273 1.00 93.62 202 VAL A C 1
ATOM 1577 O O . VAL A 1 202 ? -9.364 3.314 0.334 1.00 93.62 202 VAL A O 1
ATOM 1580 N N . SER A 1 203 ? -7.309 4.120 0.703 1.00 93.62 203 SER A N 1
ATOM 1581 C CA . SER A 1 203 ? -6.793 2.878 1.274 1.00 93.62 203 SER A CA 1
ATOM 1582 C C . SER A 1 203 ? -5.720 3.161 2.308 1.00 93.62 203 SER A C 1
ATOM 1584 O O . SER A 1 203 ? -4.910 4.065 2.132 1.00 93.62 203 SER A O 1
ATOM 1586 N N . THR A 1 204 ? -5.694 2.375 3.378 1.00 95.00 204 THR A N 1
ATOM 1587 C CA . THR A 1 204 ? -4.708 2.488 4.453 1.00 95.00 204 THR A CA 1
ATOM 1588 C C . THR A 1 204 ? -4.026 1.160 4.691 1.00 95.00 204 THR A C 1
ATOM 1590 O O . THR A 1 204 ? -4.549 0.092 4.367 1.00 95.00 204 THR A O 1
ATOM 1593 N N . PHE A 1 205 ? -2.830 1.223 5.266 1.00 94.19 205 PHE A N 1
ATOM 1594 C CA . PHE A 1 205 ? -2.082 0.034 5.614 1.00 94.19 205 PHE A CA 1
ATOM 1595 C C . PHE A 1 205 ? -2.899 -0.849 6.583 1.00 94.19 205 PHE A C 1
ATOM 1597 O O . PHE A 1 205 ? -3.226 -0.411 7.687 1.00 94.19 205 PHE A O 1
ATOM 1604 N N . PRO A 1 206 ? -3.224 -2.101 6.206 1.00 91.12 206 PRO A N 1
ATOM 1605 C CA . PRO A 1 206 ? -4.245 -2.892 6.898 1.00 91.12 206 PRO A CA 1
ATOM 1606 C C . PRO A 1 206 ? -3.742 -3.595 8.167 1.00 91.12 206 PRO A C 1
ATOM 1608 O O . PRO A 1 206 ? -4.526 -4.245 8.861 1.00 91.12 206 PRO A O 1
ATOM 1611 N N . PHE A 1 207 ? -2.445 -3.507 8.481 1.00 89.06 207 PHE A N 1
ATOM 1612 C CA . PHE A 1 207 ? -1.852 -4.189 9.632 1.00 89.06 207 PHE A CA 1
ATOM 1613 C C . PHE A 1 207 ? -1.433 -3.196 10.722 1.00 89.06 207 PHE A C 1
ATOM 1615 O O . PHE A 1 207 ? -0.913 -2.128 10.402 1.00 89.06 207 PHE A O 1
ATOM 1622 N N . PRO A 1 208 ? -1.598 -3.549 12.009 1.00 81.31 208 PRO A N 1
ATOM 1623 C CA . PRO A 1 208 ? -1.096 -2.726 13.103 1.00 81.31 208 PRO A CA 1
ATOM 1624 C C . PRO A 1 208 ? 0.437 -2.616 13.020 1.00 81.31 208 PRO A C 1
ATOM 1626 O O . PRO A 1 208 ? 1.113 -3.635 12.841 1.00 81.31 208 PRO A O 1
ATOM 1629 N N . GLN A 1 209 ? 0.959 -1.388 13.112 1.00 63.31 209 GLN A N 1
ATOM 1630 C CA . GLN A 1 209 ? 2.399 -1.086 13.118 1.00 63.31 209 GLN A CA 1
ATOM 1631 C C . GLN A 1 209 ? 3.037 -1.286 14.497 1.00 63.31 209 GLN A C 1
ATOM 1633 O O . GLN A 1 209 ? 2.342 -1.057 15.514 1.00 63.31 209 GLN A O 1
#

InterPro domains:
  IPR017956 AT hook, DNA-binding motif [PF02178] (62-72)
  IPR017956 AT hook, DNA-binding motif [PF02178] (73-84)
  IPR017956 AT hook, DNA-binding motif [PF02178] (85-95)
  IPR017956 AT hook, DNA-binding motif [SM00384] (61-73)
  IPR017956 AT hook, DNA-binding motif [SM00384] (74-85)
  IPR017956 AT hook, DNA-binding motif [SM00384] (86-97)
  IPR029264 ARF7 effector protein, C-terminal [PF14949] (137-196)
  IPR053130 ARL14 effector protein-like [PTHR46804] (1-208)

pLDDT: mean 70.5, std 22.74, range [33.97, 97.5]

Radius of gyration: 36.58 Å; chains: 1; bounding box: 80×88×81 Å

Sequence (209 aa):
MNTDPEVAKQENEDPVKRSVRIMEKQKKLVAMEQEMKEEHQLRDQKNPEHEVKVEGGAPTRRGRGRPAKAITPGKRGRPAKAITPGKRGRPAKARAPTMTEVYFQRAERSPSDTGPNDYGDDAGPSYSTDPTPGRGKKGKKMYDEKGRLNLNKEDLCDCLDVDCLGCFYPCATCNSHKCGSVCRRNRDWNYEAIDDEEGEVVSTFPFPQ

Secondary structure (DSSP, 8-state):
----TTGGGSTTS-HHHHHHHHHHHHHHHHHHHHHHHHHHHHHHHT---------------------PPPPPPPP--------------PPP------TTSS----------------------------------S-PPPSB-TTS-BTTT-----TT--TT-S--SPPPTTT--TT--SS--TT-S---SEEE-TT--EEEE--S--

Organism: Monodelphis domestica (NCBI:txid13616)

Foldseek 3Di:
DDDDPPVPPPPPDDVVVVVVVVVVVVVVVVVVVVVVVVVVVVVVVVDDDPPPPPDDDDDDDDDDDDDDDDDDDDDDDDDDDDDDDDDDDDDDDDDDDDPPPPPPDDDDDDDDDDDDDPPDDDDDDPPDDDPDDDPDDPQDAQAEQLLAGPVPRQNAALQLDSPDCADAQQDPVRRGSRYDPDRSGRHRDGDQFDADPVRHTPHGNPDDD